Protein AF-A0A8H7Y5S9-F1 (afdb_monomer_lite)

Secondary structure (DSSP, 8-state):
---------------TTSPPP--SS-HHHHHHHHHHHHHHHHHHS-TTTTTT--HHHHHHHHHHHHHT-HHHHHHHHHHHTT--S----S---SS-EEEEEEETTS-EEESHHHHHS---PPP----PPPS--PPPPSS-----------------TT-PPPPSS-EEEEEEEETTS-EE-PPPPHHHHHHHHH-SEEEE-SS-IIIIIHHHHSSTTHHHHHHT-SS--EEEEE--SS--TTSTT--HHHHHHHHHHHHT-GGG---SS-S-----PPPGGGT-SEEEEETT-SS---HHHHHHTT-EEEEE--SSS--HHHHHHHHHHHHHHH-

Radius of gyration: 25.81 Å; chains: 1; bounding box: 74×74×71 Å

Foldseek 3Di:
DDDDDDDPPPPPPDDPPDDDPPPVPCLVVSLVVLLVCLLVVLVVPDPPSNQDDDPLNSQQVSQCVSVVWSQRSVVVVCVVVVPPDDDDDFFTDPFDKAKKFAFPVGDIGTHPCRQAPPDPDPDPPDDDDDPDDDDDDDDDDDPDDDDDDDHPDPPPPPDDAADPGATPDMFMDGPVRDTDAGATDPVVLVVLLADQEAEDDDDALHNPRLVSQLHPCNLVSQLPRPRHLFAEYEDALEDGNNQVPHAPVNSLVRSLCSNLVCPNPDDVDDPPPPSDRDQSCSRHAEYEYEPNRPHHYDQVVCVVSNHHYDYDHDDSDDDPVRVVVVVVVRVVVSD

Organism: Psilocybe cubensis (NCBI:txid181762)

Structure (mmCIF, N/CA/C/O backbone):
data_AF-A0A8H7Y5S9-F1
#
_entry.id   AF-A0A8H7Y5S9-F1
#
loop_
_atom_site.group_PDB
_atom_site.id
_atom_site.type_symbol
_atom_site.label_atom_id
_atom_site.label_alt_id
_atom_site.label_comp_id
_atom_site.label_asym_id
_atom_site.label_entity_id
_atom_site.label_seq_id
_atom_site.pdbx_PDB_ins_code
_atom_site.Cartn_x
_atom_site.Cartn_y
_atom_site.Cartn_z
_atom_site.occupancy
_atom_site.B_iso_or_equiv
_atom_site.auth_seq_id
_atom_site.auth_comp_id
_atom_site.auth_asym_id
_atom_site.auth_atom_id
_atom_site.pdbx_PDB_model_num
ATOM 1 N N . MET A 1 1 ? 53.514 44.738 2.636 1.00 35.44 1 MET A N 1
ATOM 2 C CA . MET A 1 1 ? 52.380 44.250 1.827 1.00 35.44 1 MET A CA 1
ATOM 3 C C . MET A 1 1 ? 52.603 42.779 1.515 1.00 35.44 1 MET A C 1
ATOM 5 O O . MET A 1 1 ? 53.544 42.491 0.786 1.00 35.44 1 MET A O 1
ATOM 9 N N . PRO A 1 2 ? 51.834 41.854 2.105 1.00 35.25 2 PRO A N 1
ATOM 10 C CA . PRO A 1 2 ? 51.851 40.449 1.724 1.00 35.25 2 PRO A CA 1
ATOM 11 C C . PRO A 1 2 ? 50.709 40.142 0.740 1.00 35.25 2 PRO A C 1
ATOM 13 O O . PRO A 1 2 ? 49.671 40.800 0.766 1.00 35.25 2 PRO A O 1
ATOM 16 N N . GLY A 1 3 ? 50.884 39.112 -0.087 1.00 29.20 3 GLY A N 1
ATOM 17 C CA . GLY A 1 3 ? 49.777 38.461 -0.789 1.00 29.20 3 GLY A CA 1
ATOM 18 C C . GLY A 1 3 ? 50.096 38.076 -2.229 1.00 29.20 3 GLY A C 1
ATOM 19 O O . GLY A 1 3 ? 49.992 38.901 -3.129 1.00 29.20 3 GLY A O 1
ATOM 20 N N . LYS A 1 4 ? 50.370 36.794 -2.469 1.00 35.53 4 LYS A N 1
ATOM 21 C CA . LYS A 1 4 ? 49.332 35.850 -2.912 1.00 35.53 4 LYS A CA 1
ATOM 22 C C . LYS A 1 4 ? 49.921 34.443 -3.017 1.00 35.53 4 LYS A C 1
ATOM 24 O O . LYS A 1 4 ? 50.931 34.217 -3.674 1.00 35.53 4 LYS A O 1
ATOM 29 N N . ASN A 1 5 ? 49.250 33.534 -2.321 1.00 33.81 5 ASN A N 1
ATOM 30 C CA . ASN A 1 5 ? 49.451 32.096 -2.344 1.00 33.81 5 ASN A CA 1
ATOM 31 C C . ASN A 1 5 ? 49.179 31.556 -3.753 1.00 33.81 5 ASN A C 1
ATOM 33 O O . ASN A 1 5 ? 48.161 31.891 -4.358 1.00 33.81 5 ASN A O 1
ATOM 37 N N . GLY A 1 6 ? 50.081 30.714 -4.256 1.00 31.86 6 GLY A N 1
ATOM 38 C CA . GLY A 1 6 ? 49.827 29.873 -5.417 1.00 31.86 6 GLY A CA 1
ATOM 39 C C . GLY A 1 6 ? 48.986 28.673 -4.997 1.00 31.86 6 GLY A C 1
ATOM 40 O O . GLY A 1 6 ? 49.512 27.719 -4.433 1.00 31.86 6 GLY A O 1
ATOM 41 N N . GLU A 1 7 ? 47.682 28.731 -5.256 1.00 32.22 7 GLU A N 1
ATOM 42 C CA . GLU A 1 7 ? 46.823 27.549 -5.254 1.00 32.22 7 GLU A CA 1
ATOM 43 C C . GLU A 1 7 ? 47.000 26.811 -6.584 1.00 32.22 7 GLU A C 1
ATOM 45 O O . GLU A 1 7 ? 46.579 27.260 -7.652 1.00 32.22 7 GLU A O 1
ATOM 50 N N . THR A 1 8 ? 47.664 25.662 -6.509 1.00 30.30 8 THR A N 1
ATOM 51 C CA . THR A 1 8 ? 47.770 24.690 -7.593 1.00 30.30 8 THR A CA 1
ATOM 52 C C . THR A 1 8 ? 46.393 24.072 -7.840 1.00 30.30 8 THR A C 1
ATOM 54 O O . THR A 1 8 ? 45.992 23.121 -7.173 1.00 30.30 8 THR A O 1
ATOM 57 N N . LEU A 1 9 ? 45.657 24.611 -8.812 1.00 29.83 9 LEU A N 1
ATOM 58 C CA . LEU A 1 9 ? 44.459 23.988 -9.377 1.00 29.83 9 LEU A CA 1
ATOM 59 C C . LEU A 1 9 ? 44.851 22.682 -10.088 1.00 29.83 9 LEU A C 1
ATOM 61 O O . LEU A 1 9 ? 45.312 22.693 -11.232 1.00 29.83 9 LEU A O 1
ATOM 65 N N . LEU A 1 10 ? 44.645 21.549 -9.412 1.00 30.25 10 LEU A N 1
ATOM 66 C CA . LEU A 1 10 ? 44.625 20.224 -10.028 1.00 30.25 10 LEU A CA 1
ATOM 67 C C . LEU A 1 10 ? 43.446 20.156 -11.012 1.00 30.25 10 LEU A C 1
ATOM 69 O O . LEU A 1 10 ? 42.314 19.847 -10.648 1.00 30.25 10 LEU A O 1
ATOM 73 N N . LYS A 1 11 ? 43.711 20.472 -12.283 1.00 28.80 11 LYS A N 1
ATOM 74 C CA . LYS A 1 11 ? 42.812 20.158 -13.398 1.00 28.80 11 LYS A CA 1
ATOM 75 C C . LYS A 1 11 ? 42.962 18.679 -13.741 1.00 28.80 11 LYS A C 1
ATOM 77 O O . LYS A 1 11 ? 43.752 18.317 -14.610 1.00 28.80 11 LYS A O 1
ATOM 82 N N . GLU A 1 12 ? 42.196 17.825 -13.075 1.00 31.08 12 GLU A N 1
ATOM 83 C CA . GLU A 1 12 ? 42.032 16.440 -13.511 1.00 31.08 12 GLU A CA 1
ATOM 84 C C . GLU A 1 12 ? 41.090 16.419 -14.731 1.00 31.08 12 GLU A C 1
ATOM 86 O O . GLU A 1 12 ? 39.870 16.544 -14.618 1.00 31.08 12 GLU A O 1
ATOM 91 N N . LYS A 1 13 ? 41.666 16.330 -15.937 1.00 28.36 13 LYS A N 1
ATOM 92 C CA . LYS A 1 13 ? 40.919 16.021 -17.163 1.00 28.36 13 LYS A CA 1
ATOM 93 C C . LYS A 1 13 ? 40.443 14.570 -17.069 1.00 28.36 13 LYS A C 1
ATOM 95 O O . LYS A 1 13 ? 41.212 13.652 -17.336 1.00 28.36 13 LYS A O 1
ATOM 100 N N . VAL A 1 14 ? 39.180 14.359 -16.710 1.00 37.78 14 VAL A N 1
ATOM 101 C CA . VAL A 1 14 ? 38.547 13.038 -16.816 1.00 37.78 14 VAL A CA 1
ATOM 102 C C . VAL A 1 14 ? 38.165 12.818 -18.279 1.00 37.78 14 VAL A C 1
ATOM 104 O O . VAL A 1 14 ? 37.282 13.485 -18.814 1.00 37.78 14 VAL A O 1
ATOM 107 N N . ASN A 1 15 ? 38.889 11.915 -18.935 1.00 30.23 15 ASN A N 1
ATOM 108 C CA . ASN A 1 15 ? 38.671 11.514 -20.318 1.00 30.23 15 ASN A CA 1
ATOM 109 C C . ASN A 1 15 ? 37.527 10.483 -20.347 1.00 30.23 15 ASN A C 1
ATOM 111 O O . ASN A 1 15 ? 37.674 9.3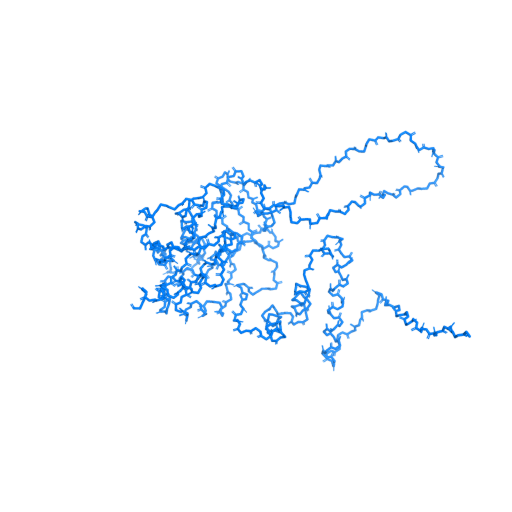86 -19.817 1.00 30.23 15 ASN A O 1
ATOM 115 N N . TYR A 1 16 ? 36.379 10.823 -20.936 1.00 39.22 16 TYR A N 1
ATOM 116 C CA . TYR A 1 16 ? 35.166 9.982 -20.953 1.00 39.22 16 TYR A CA 1
ATOM 117 C C . TYR A 1 16 ? 35.221 8.795 -21.947 1.00 39.22 16 TYR A C 1
ATOM 119 O O . TYR A 1 16 ? 34.188 8.209 -22.257 1.00 39.22 16 TYR A O 1
ATOM 127 N N . GLY A 1 17 ? 36.401 8.444 -22.470 1.00 35.44 17 GLY A N 1
ATOM 128 C CA . GLY A 1 17 ? 36.554 7.509 -23.594 1.00 35.44 17 GLY A CA 1
ATOM 129 C C . GLY A 1 17 ? 37.246 6.176 -23.299 1.00 35.44 17 GLY A C 1
ATOM 130 O O . GLY A 1 17 ? 37.165 5.279 -24.131 1.00 35.44 17 GLY A O 1
ATOM 131 N N . GLU A 1 18 ? 37.899 6.002 -22.148 1.00 38.56 18 GLU A N 1
ATOM 132 C CA . GLU A 1 18 ? 38.573 4.740 -21.809 1.00 38.56 18 GLU A CA 1
ATOM 133 C C . GLU A 1 18 ? 37.867 4.065 -20.631 1.00 38.56 18 GLU A C 1
ATOM 135 O O . GLU A 1 18 ? 37.862 4.564 -19.506 1.00 38.56 18 GLU A O 1
ATOM 140 N N . GLY A 1 19 ? 37.222 2.929 -20.903 1.00 44.69 19 GLY A N 1
ATOM 141 C CA . GLY A 1 19 ? 36.605 2.106 -19.870 1.00 44.69 19 GLY A CA 1
ATOM 142 C C . GLY A 1 19 ? 37.669 1.580 -18.911 1.00 44.69 19 GLY A C 1
ATOM 143 O O . GLY A 1 19 ? 38.547 0.825 -19.320 1.00 44.69 19 GLY A O 1
ATOM 144 N N . TYR A 1 20 ? 37.581 1.955 -17.635 1.00 50.25 20 TYR A N 1
ATOM 145 C CA . TYR A 1 20 ? 38.369 1.318 -16.585 1.00 50.25 20 TYR A CA 1
ATOM 146 C C . TYR A 1 20 ? 37.921 -0.150 -16.495 1.00 50.25 20 TYR A C 1
ATOM 148 O O . TYR A 1 20 ? 36.732 -0.399 -16.263 1.00 50.25 20 TYR A O 1
ATOM 156 N N . PRO A 1 21 ? 38.800 -1.140 -16.724 1.00 50.09 21 PRO A N 1
ATOM 157 C CA . PRO A 1 21 ? 38.405 -2.531 -16.595 1.00 50.09 21 PRO A CA 1
ATOM 158 C C . PRO A 1 21 ? 38.083 -2.790 -15.122 1.00 50.09 21 PRO A C 1
ATOM 160 O O . PRO A 1 21 ? 38.934 -2.593 -14.258 1.00 50.09 21 PRO A O 1
ATOM 163 N N . LEU A 1 22 ? 36.854 -3.223 -14.829 1.00 55.53 22 LEU A N 1
ATOM 164 C CA . LEU A 1 22 ? 36.481 -3.733 -13.508 1.00 55.53 22 LEU A CA 1
ATOM 165 C C . LEU A 1 22 ? 37.315 -4.996 -13.269 1.00 55.53 22 LEU A C 1
ATOM 167 O O . LEU A 1 22 ? 37.000 -6.071 -13.779 1.00 55.53 22 LEU A O 1
ATOM 171 N N . THR A 1 23 ? 38.451 -4.852 -12.590 1.00 53.62 23 THR A N 1
ATOM 172 C CA . THR A 1 23 ? 39.442 -5.934 -12.479 1.00 53.62 23 THR A CA 1
ATOM 173 C C . THR A 1 23 ? 39.130 -6.888 -11.331 1.00 53.62 23 THR A C 1
ATOM 175 O O . THR A 1 23 ? 39.805 -7.911 -11.202 1.00 53.62 23 THR A O 1
ATOM 178 N N . GLY A 1 24 ? 38.152 -6.570 -10.469 1.00 55.09 24 GLY A N 1
ATOM 179 C CA . GLY A 1 24 ? 37.756 -7.389 -9.318 1.00 55.09 24 GLY A CA 1
ATOM 180 C C . GLY A 1 24 ? 38.820 -7.480 -8.214 1.00 55.09 24 GLY A C 1
ATOM 181 O O . GLY A 1 24 ? 38.550 -7.999 -7.135 1.00 55.09 24 GLY A O 1
ATOM 182 N N . LYS A 1 25 ? 40.029 -6.955 -8.455 1.00 56.72 25 LYS A N 1
ATOM 183 C CA . LYS A 1 25 ? 41.163 -6.944 -7.520 1.00 56.72 25 LYS A CA 1
ATOM 184 C C . LYS A 1 25 ? 41.119 -5.766 -6.546 1.00 56.72 25 LYS A C 1
ATOM 186 O O . LYS A 1 25 ? 41.824 -5.797 -5.541 1.00 56.72 25 LYS A O 1
ATOM 191 N N . LYS A 1 26 ? 40.302 -4.743 -6.825 1.00 70.00 26 LYS A N 1
ATOM 192 C CA . LYS A 1 26 ? 40.137 -3.550 -5.984 1.00 70.00 26 LYS A CA 1
ATOM 193 C C . LYS A 1 26 ? 38.661 -3.137 -5.868 1.00 70.00 26 LYS A C 1
ATOM 195 O O . LYS A 1 26 ? 38.240 -2.150 -6.469 1.00 70.00 26 LYS A O 1
ATOM 200 N N . PRO A 1 27 ? 37.870 -3.861 -5.058 1.00 71.62 27 PRO A N 1
ATOM 201 C CA . PRO A 1 27 ? 36.414 -3.705 -5.015 1.00 71.62 27 PRO A CA 1
ATOM 202 C C . PRO A 1 27 ? 35.933 -2.290 -4.667 1.00 71.62 27 PRO A C 1
ATOM 204 O O . PRO A 1 27 ? 34.910 -1.847 -5.178 1.00 71.62 27 PRO A O 1
ATOM 207 N N . LEU A 1 28 ? 36.673 -1.566 -3.817 1.00 70.56 28 LEU A N 1
ATOM 208 C CA . LEU A 1 28 ? 36.325 -0.198 -3.430 1.00 70.56 28 LEU A CA 1
ATOM 209 C C . LEU A 1 28 ? 36.541 0.805 -4.573 1.00 70.56 28 LEU A C 1
ATOM 211 O O . LEU A 1 28 ? 35.694 1.664 -4.791 1.00 70.56 28 LEU A O 1
ATOM 215 N N . GLU A 1 29 ? 37.648 0.693 -5.312 1.00 73.75 29 GLU A N 1
ATOM 216 C CA . GLU A 1 29 ? 37.926 1.563 -6.465 1.00 73.75 29 GLU A CA 1
ATOM 217 C C . GLU A 1 29 ? 36.913 1.301 -7.593 1.00 73.75 29 GLU A C 1
ATOM 219 O O . GLU A 1 29 ? 36.356 2.247 -8.147 1.00 73.75 29 GLU A O 1
ATOM 224 N N . ASP A 1 30 ? 36.590 0.028 -7.846 1.00 74.94 30 ASP A N 1
ATOM 225 C CA . ASP A 1 30 ? 35.579 -0.393 -8.825 1.00 74.94 30 ASP A CA 1
ATOM 226 C C . ASP A 1 30 ? 34.167 0.126 -8.456 1.00 74.94 30 ASP A C 1
ATOM 228 O O . ASP A 1 30 ? 33.415 0.599 -9.319 1.00 74.94 30 ASP A O 1
ATOM 232 N N . PHE A 1 31 ? 33.805 0.103 -7.166 1.00 75.88 31 PHE A N 1
ATOM 233 C CA . PHE A 1 31 ? 32.537 0.656 -6.677 1.00 75.88 31 PHE A CA 1
ATOM 234 C C . PHE A 1 31 ? 32.486 2.185 -6.789 1.00 75.88 31 PHE A C 1
ATOM 236 O O . PHE A 1 31 ? 31.508 2.731 -7.301 1.00 75.88 31 PHE A O 1
ATOM 243 N N . LEU A 1 32 ? 33.542 2.887 -6.366 1.00 75.62 32 LEU A N 1
ATOM 244 C CA . LEU A 1 32 ? 33.626 4.348 -6.476 1.00 75.62 32 LEU A CA 1
ATOM 245 C C . LEU A 1 32 ? 33.599 4.810 -7.937 1.00 75.62 32 LEU A C 1
ATOM 247 O O . LEU A 1 32 ? 32.958 5.814 -8.255 1.00 75.62 32 LEU A O 1
ATOM 251 N N . PHE A 1 33 ? 34.232 4.059 -8.838 1.00 76.94 33 PHE A N 1
ATOM 252 C CA . PHE A 1 33 ? 34.134 4.298 -10.273 1.00 76.94 33 PHE A CA 1
ATOM 253 C C . PHE A 1 33 ? 32.696 4.111 -10.773 1.00 76.94 33 PHE A C 1
ATOM 255 O O . PHE A 1 33 ? 32.173 4.987 -11.458 1.00 76.94 33 PHE A O 1
ATOM 262 N N . THR A 1 34 ? 32.017 3.033 -10.372 1.00 71.31 34 THR A N 1
ATOM 263 C CA . THR A 1 34 ? 30.608 2.778 -10.731 1.00 71.31 34 THR A CA 1
ATOM 264 C C . THR A 1 34 ? 29.672 3.873 -10.209 1.00 71.31 34 THR A C 1
ATOM 266 O O . THR A 1 34 ? 28.776 4.314 -10.933 1.00 71.31 34 THR A O 1
ATOM 269 N N . LEU A 1 35 ? 29.899 4.367 -8.988 1.00 72.44 35 LEU A N 1
ATOM 270 C CA . LEU A 1 35 ? 29.197 5.527 -8.431 1.00 72.44 35 LEU A CA 1
ATOM 271 C C . LEU A 1 35 ? 29.427 6.781 -9.274 1.00 72.44 35 LEU A C 1
ATOM 273 O O . LEU A 1 35 ? 28.464 7.447 -9.650 1.00 72.44 35 LEU A O 1
ATOM 277 N N . LYS A 1 36 ? 30.686 7.079 -9.616 1.00 71.94 36 LYS A N 1
ATOM 278 C CA . LYS A 1 36 ? 31.049 8.234 -10.447 1.00 71.94 36 LYS A CA 1
ATOM 279 C C . LYS A 1 36 ? 30.403 8.146 -11.831 1.00 71.94 36 LYS A C 1
ATOM 281 O O . LYS A 1 36 ? 29.822 9.124 -12.286 1.00 71.94 36 LYS A O 1
ATOM 286 N N . VAL A 1 37 ? 30.431 6.973 -12.467 1.00 71.00 37 VAL A N 1
ATOM 287 C CA . VAL A 1 37 ? 29.774 6.723 -13.759 1.00 71.00 37 VAL A CA 1
ATOM 288 C C . VAL A 1 37 ? 28.259 6.856 -13.645 1.00 71.00 37 VAL A C 1
ATOM 290 O O . VAL A 1 37 ? 27.658 7.490 -14.502 1.00 71.00 37 VAL A O 1
ATOM 293 N N . SER A 1 38 ? 27.630 6.318 -12.600 1.00 63.56 38 SER A N 1
ATOM 294 C CA . SER A 1 38 ? 26.178 6.443 -12.400 1.00 63.56 38 SER A CA 1
ATOM 295 C C . SER A 1 38 ? 25.779 7.910 -12.242 1.00 63.56 38 SER A C 1
ATOM 297 O O . SER A 1 38 ? 24.891 8.383 -12.948 1.00 63.56 38 SER A O 1
ATOM 299 N N . TYR A 1 39 ? 26.520 8.656 -11.421 1.00 63.81 39 TYR A N 1
ATOM 300 C CA . TYR A 1 39 ? 26.340 10.094 -11.235 1.00 63.81 39 TYR A CA 1
ATOM 301 C C . TYR A 1 39 ? 26.515 10.875 -12.554 1.00 63.81 39 TYR A C 1
ATOM 303 O O . TYR A 1 39 ? 25.657 11.669 -12.935 1.00 63.81 39 TYR A O 1
ATOM 311 N N . SER A 1 40 ? 27.582 10.599 -13.311 1.00 58.78 40 SER A N 1
ATOM 312 C CA . SER A 1 40 ? 27.868 11.246 -14.601 1.00 58.78 40 SER A CA 1
ATOM 313 C C . SER A 1 40 ? 26.909 10.841 -15.729 1.00 58.78 40 SER A C 1
ATOM 315 O O . SER A 1 40 ? 26.546 11.672 -16.559 1.00 58.78 40 SER A O 1
ATOM 317 N N . SER A 1 41 ? 26.480 9.581 -15.794 1.00 56.59 41 SER A N 1
ATOM 318 C CA . SER A 1 41 ? 25.584 9.078 -16.845 1.00 56.59 41 SER A CA 1
ATOM 319 C C . SER A 1 41 ? 24.200 9.721 -16.765 1.00 56.59 41 SER A C 1
ATOM 321 O O . SER A 1 41 ? 23.630 10.050 -17.804 1.00 56.59 41 SER A O 1
ATOM 323 N N . VAL A 1 42 ? 23.719 10.004 -15.550 1.00 49.38 42 VAL A N 1
ATOM 324 C CA . VAL A 1 42 ? 22.486 10.763 -15.312 1.00 49.38 42 VAL A CA 1
ATOM 325 C C . VAL A 1 42 ? 22.651 12.243 -15.679 1.00 49.38 42 VAL A C 1
ATOM 327 O O . VAL A 1 42 ? 21.734 12.844 -16.230 1.00 49.38 42 VAL A O 1
ATOM 330 N N . LEU A 1 43 ? 23.837 12.823 -15.474 1.00 47.81 43 LEU A N 1
ATOM 331 C CA . LEU A 1 43 ? 24.153 14.179 -15.946 1.00 47.81 43 LEU A CA 1
ATOM 332 C C . LEU A 1 43 ? 24.191 14.293 -17.484 1.00 47.81 43 LEU A C 1
ATOM 334 O O . LEU A 1 43 ? 24.007 15.388 -18.011 1.00 47.81 43 LEU A O 1
ATOM 338 N N . THR A 1 44 ? 24.416 13.186 -18.205 1.00 44.91 44 THR A N 1
ATOM 339 C CA . THR A 1 44 ? 24.662 13.194 -19.663 1.00 44.91 44 THR A CA 1
ATOM 340 C C . THR A 1 44 ? 23.484 12.652 -20.493 1.00 44.91 44 THR A C 1
ATOM 342 O O . THR A 1 44 ? 23.241 13.129 -21.601 1.00 44.91 44 THR A O 1
ATOM 345 N N . ARG A 1 45 ? 22.712 11.680 -19.982 1.00 41.09 45 ARG A N 1
ATOM 346 C CA . ARG A 1 45 ? 21.477 11.194 -20.620 1.00 41.09 45 ARG A CA 1
ATOM 347 C C . ARG A 1 45 ? 20.294 12.029 -20.141 1.00 41.09 45 ARG A C 1
ATOM 349 O O . ARG A 1 45 ? 19.740 11.758 -19.084 1.00 41.09 45 ARG A O 1
ATOM 356 N N . THR A 1 46 ? 19.899 13.005 -20.963 1.00 37.31 46 THR A N 1
ATOM 357 C CA . THR A 1 46 ? 18.755 13.922 -20.776 1.00 37.31 46 THR A CA 1
ATOM 358 C C . THR A 1 46 ? 18.810 14.750 -19.486 1.00 37.31 46 THR A C 1
ATOM 360 O O . THR A 1 46 ? 18.708 14.228 -18.383 1.00 37.31 46 THR A O 1
ATOM 363 N N . SER A 1 47 ? 18.864 16.078 -19.629 1.00 36.75 47 SER A N 1
ATOM 364 C CA . SER A 1 47 ? 18.815 17.090 -18.554 1.00 36.75 47 SER A CA 1
ATOM 365 C C . SER A 1 47 ? 17.539 17.077 -17.679 1.00 36.75 47 SER A C 1
ATOM 367 O O . SER A 1 47 ? 17.261 18.059 -17.004 1.00 36.75 47 SER A O 1
ATOM 369 N N . ILE A 1 48 ? 16.773 15.981 -17.685 1.00 37.75 48 ILE A N 1
ATOM 370 C CA . ILE A 1 48 ? 15.537 15.746 -16.928 1.00 37.75 48 ILE A CA 1
ATOM 371 C C . ILE A 1 48 ? 15.823 14.919 -15.657 1.00 37.75 48 ILE A C 1
ATOM 373 O O . ILE A 1 48 ? 15.197 15.140 -14.627 1.00 37.75 48 ILE A O 1
ATOM 377 N N . PHE A 1 49 ? 16.810 14.009 -15.674 1.00 36.19 49 PHE A N 1
ATOM 378 C CA . PHE A 1 49 ? 17.157 13.207 -14.486 1.00 36.19 49 PHE A CA 1
ATOM 379 C C . PHE A 1 49 ? 18.202 13.874 -13.580 1.00 36.19 49 PHE A C 1
ATOM 381 O O . PHE A 1 49 ? 18.204 13.647 -12.371 1.00 36.19 49 PHE A O 1
ATOM 388 N N . ALA A 1 50 ? 19.059 14.730 -14.143 1.00 37.31 50 ALA A N 1
ATOM 389 C CA . ALA A 1 50 ? 20.117 15.432 -13.413 1.00 37.31 50 ALA A CA 1
ATOM 390 C C . ALA A 1 50 ? 19.600 16.441 -12.371 1.00 37.31 50 ALA A C 1
ATOM 392 O O . ALA A 1 50 ? 20.309 16.764 -11.421 1.00 37.31 50 ALA A O 1
ATOM 393 N N . THR A 1 51 ? 18.373 16.933 -12.538 1.00 41.31 51 THR A N 1
ATOM 394 C CA . THR A 1 51 ? 17.756 17.960 -11.686 1.00 41.31 51 THR A CA 1
ATOM 395 C C . THR A 1 51 ? 16.773 17.400 -10.651 1.00 41.31 51 THR A C 1
ATOM 397 O O . THR A 1 51 ? 16.314 18.166 -9.810 1.00 41.31 51 THR A O 1
ATOM 400 N N . ALA A 1 52 ? 16.483 16.088 -10.653 1.00 45.84 52 ALA A N 1
ATOM 401 C CA . ALA A 1 52 ? 15.414 15.494 -9.830 1.00 45.84 52 ALA A CA 1
ATOM 402 C C . ALA A 1 52 ? 15.814 14.271 -8.972 1.00 45.84 52 ALA A C 1
ATOM 404 O O . ALA A 1 52 ? 15.045 13.849 -8.108 1.00 45.84 52 ALA A O 1
ATOM 405 N N . GLY A 1 53 ? 16.993 13.668 -9.164 1.00 54.22 53 GLY A N 1
ATOM 406 C CA . GLY A 1 53 ? 17.421 12.538 -8.330 1.00 54.22 53 GLY A CA 1
ATOM 407 C C . GLY A 1 53 ? 17.955 12.984 -6.965 1.00 54.22 53 GLY A C 1
ATOM 408 O O . GLY A 1 53 ? 18.858 13.817 -6.891 1.00 54.22 53 GLY A O 1
ATOM 409 N N . ASN A 1 54 ? 17.438 12.413 -5.871 1.00 70.62 54 ASN A N 1
ATOM 410 C CA . ASN A 1 54 ? 18.063 12.579 -4.556 1.00 70.62 54 ASN A CA 1
ATOM 411 C C . ASN A 1 54 ? 19.348 11.727 -4.461 1.00 70.62 54 ASN A C 1
ATOM 413 O O . ASN A 1 54 ? 19.514 10.730 -5.169 1.00 70.62 54 ASN A O 1
ATOM 417 N N . ILE A 1 55 ? 20.265 12.101 -3.563 1.00 79.56 55 ILE A N 1
ATOM 418 C CA . ILE A 1 55 ? 21.549 11.396 -3.400 1.00 79.56 55 ILE A CA 1
ATOM 419 C C . ILE A 1 55 ? 21.382 9.898 -3.085 1.00 79.56 55 ILE A C 1
ATOM 421 O O . ILE A 1 55 ? 22.185 9.078 -3.529 1.00 79.56 55 ILE A O 1
ATOM 425 N N . GLY A 1 56 ? 20.310 9.531 -2.375 1.00 81.38 56 GLY A N 1
ATOM 426 C CA . GLY A 1 56 ? 19.982 8.142 -2.054 1.00 81.38 56 GLY A CA 1
ATOM 427 C C . GLY A 1 56 ? 19.636 7.306 -3.288 1.00 81.38 56 GLY A C 1
ATOM 428 O O . GLY A 1 56 ? 20.091 6.171 -3.401 1.00 81.38 56 GLY A O 1
ATOM 429 N N . ASN A 1 57 ? 18.913 7.871 -4.253 1.00 82.25 57 ASN A N 1
ATOM 430 C CA . ASN A 1 57 ? 18.533 7.196 -5.491 1.00 82.25 57 ASN A CA 1
ATOM 431 C C . ASN A 1 57 ? 19.762 6.908 -6.355 1.00 82.25 57 ASN A C 1
ATOM 433 O O . ASN A 1 57 ? 19.890 5.806 -6.886 1.00 82.25 57 ASN A O 1
ATOM 437 N N . TYR A 1 58 ? 20.702 7.856 -6.445 1.00 83.69 58 TYR A N 1
ATOM 438 C CA . TYR A 1 58 ? 21.970 7.627 -7.146 1.00 83.69 58 TYR A CA 1
ATOM 439 C C . TYR A 1 58 ? 22.801 6.543 -6.473 1.00 83.69 58 TYR A C 1
ATOM 441 O O . TYR A 1 58 ? 23.357 5.681 -7.154 1.00 83.69 58 TYR A O 1
ATOM 449 N N . PHE A 1 59 ? 22.855 6.564 -5.141 1.00 87.50 59 PHE A N 1
ATOM 450 C CA . PHE A 1 59 ? 23.535 5.528 -4.382 1.00 87.50 59 PHE A CA 1
ATOM 451 C C . PHE A 1 59 ? 22.928 4.149 -4.658 1.00 87.50 59 PHE A C 1
ATOM 453 O O . PHE A 1 59 ? 23.657 3.218 -4.997 1.00 87.50 59 PHE A O 1
ATOM 460 N N . LEU A 1 60 ? 21.602 4.016 -4.548 1.00 86.88 60 LEU A N 1
ATOM 461 C CA . LEU A 1 60 ? 20.908 2.748 -4.763 1.00 86.88 60 LEU A CA 1
ATOM 462 C C . LEU A 1 60 ? 21.069 2.249 -6.199 1.00 86.88 60 LEU A C 1
ATOM 464 O O . LEU A 1 60 ? 21.339 1.067 -6.383 1.00 86.88 60 LEU A O 1
ATOM 468 N N . ALA A 1 61 ? 20.975 3.128 -7.199 1.00 85.19 61 ALA A N 1
ATOM 469 C CA . ALA A 1 61 ? 21.186 2.766 -8.599 1.00 85.19 61 ALA A CA 1
ATOM 470 C C . ALA A 1 61 ? 22.616 2.258 -8.848 1.00 85.19 61 ALA A C 1
ATOM 472 O O . ALA A 1 61 ? 22.808 1.204 -9.454 1.00 85.19 61 ALA A O 1
ATOM 473 N N . ALA A 1 62 ? 23.624 2.959 -8.325 1.00 85.12 62 ALA A N 1
ATOM 474 C CA . ALA A 1 62 ? 25.018 2.552 -8.468 1.00 85.12 62 ALA A CA 1
ATOM 475 C C . ALA A 1 62 ? 25.324 1.245 -7.725 1.00 85.12 62 ALA A C 1
ATOM 477 O O . ALA A 1 62 ? 25.967 0.354 -8.278 1.00 85.12 62 ALA A O 1
ATOM 478 N N . ALA A 1 63 ? 24.847 1.107 -6.485 1.00 87.62 63 ALA A N 1
ATOM 479 C CA . ALA A 1 63 ? 25.019 -0.105 -5.694 1.00 87.62 63 ALA A CA 1
ATOM 480 C C . ALA A 1 63 ? 24.293 -1.297 -6.329 1.00 87.62 63 ALA A C 1
ATOM 482 O O . ALA A 1 63 ? 24.866 -2.383 -6.418 1.00 87.62 63 ALA A O 1
ATOM 483 N N . GLN A 1 64 ? 23.074 -1.101 -6.835 1.00 87.12 64 GLN A N 1
ATOM 484 C CA . GLN A 1 64 ? 22.323 -2.145 -7.530 1.00 87.12 64 GLN A CA 1
ATOM 485 C C . GLN A 1 64 ? 23.027 -2.562 -8.823 1.00 87.12 64 GLN A C 1
ATOM 487 O O . GLN A 1 64 ? 23.131 -3.762 -9.073 1.00 87.12 64 GLN A O 1
ATOM 492 N N . GLY A 1 65 ? 23.583 -1.615 -9.586 1.00 85.19 65 GLY A N 1
ATOM 493 C CA . GLY A 1 65 ? 24.391 -1.902 -10.771 1.00 85.19 65 GLY A CA 1
ATOM 494 C C . GLY A 1 65 ? 25.685 -2.658 -10.450 1.00 85.19 65 GLY A C 1
ATOM 495 O O . GLY A 1 65 ? 26.017 -3.625 -11.138 1.00 85.19 65 GLY A O 1
ATOM 496 N N . PHE A 1 66 ? 26.378 -2.270 -9.375 1.00 87.25 66 PHE A N 1
ATOM 497 C CA . PHE A 1 66 ? 27.626 -2.899 -8.932 1.00 87.25 66 PHE A CA 1
ATOM 498 C C . PHE A 1 66 ? 27.411 -4.335 -8.435 1.00 87.25 66 PHE A C 1
ATOM 500 O O . PHE A 1 66 ? 28.080 -5.258 -8.897 1.00 87.25 66 PHE A O 1
ATOM 507 N N . PHE A 1 67 ? 26.448 -4.548 -7.533 1.00 87.81 67 PHE A N 1
ATOM 508 C CA . PHE A 1 67 ? 26.154 -5.879 -6.989 1.00 87.81 67 PHE A CA 1
ATOM 509 C C . PHE A 1 67 ? 25.293 -6.740 -7.915 1.00 87.81 67 PHE A C 1
ATOM 511 O O . PHE A 1 67 ? 25.134 -7.931 -7.656 1.00 87.81 67 PHE A O 1
ATOM 518 N N . ARG A 1 68 ? 24.688 -6.144 -8.954 1.00 88.19 68 ARG A N 1
ATOM 519 C CA . ARG A 1 68 ? 23.624 -6.759 -9.771 1.00 88.19 68 ARG A CA 1
ATOM 520 C C . ARG A 1 68 ? 22.505 -7.358 -8.911 1.00 88.19 68 ARG A C 1
ATOM 522 O O . ARG A 1 68 ? 21.951 -8.409 -9.222 1.00 88.19 68 ARG A O 1
ATOM 529 N N . SER A 1 69 ? 22.219 -6.697 -7.791 1.00 89.25 69 SER A N 1
ATOM 530 C CA . SER A 1 69 ? 21.329 -7.184 -6.742 1.00 89.25 69 SER A CA 1
ATOM 531 C C . SER A 1 69 ? 20.726 -6.004 -5.991 1.00 89.25 69 SER A C 1
ATOM 533 O O . SER A 1 69 ? 21.418 -5.291 -5.259 1.00 89.25 69 SER A O 1
ATOM 535 N N . LEU A 1 70 ? 19.417 -5.802 -6.167 1.00 90.69 70 LEU A N 1
ATOM 536 C CA . LEU A 1 70 ? 18.660 -4.794 -5.424 1.00 90.69 70 LEU A CA 1
ATOM 537 C C . LEU A 1 70 ? 18.663 -5.069 -3.904 1.00 90.69 70 LEU A C 1
ATOM 539 O O . LEU A 1 70 ? 18.942 -4.131 -3.157 1.00 90.69 70 LEU A O 1
ATOM 543 N N . PRO A 1 71 ? 18.453 -6.312 -3.414 1.00 92.12 71 PRO A N 1
ATOM 544 C CA . PRO A 1 71 ? 18.571 -6.608 -1.984 1.00 92.12 71 PRO A CA 1
ATOM 545 C C . PRO A 1 71 ? 19.938 -6.237 -1.394 1.00 92.12 71 PRO A C 1
ATOM 547 O O . PRO A 1 71 ? 20.007 -5.654 -0.315 1.00 92.12 71 PRO A O 1
ATOM 550 N N . SER A 1 72 ? 21.031 -6.505 -2.116 1.00 92.75 72 SER A N 1
ATOM 551 C CA . SER A 1 72 ? 22.384 -6.157 -1.656 1.00 92.75 72 SER A CA 1
ATOM 552 C C . SER A 1 72 ? 22.608 -4.643 -1.609 1.00 92.75 72 SER A C 1
ATOM 554 O O . SER A 1 72 ? 23.237 -4.144 -0.677 1.00 92.75 72 SER A O 1
ATOM 556 N N . ALA A 1 73 ? 22.058 -3.899 -2.574 1.00 91.62 73 ALA A N 1
ATOM 557 C CA . ALA A 1 73 ? 22.103 -2.439 -2.579 1.00 91.62 73 ALA A CA 1
ATOM 558 C C . ALA A 1 73 ? 21.346 -1.831 -1.387 1.00 91.62 73 ALA A C 1
ATOM 560 O O . ALA A 1 73 ? 21.869 -0.942 -0.713 1.00 91.62 73 ALA A O 1
ATOM 561 N N . ILE A 1 74 ? 20.150 -2.354 -1.090 1.00 92.19 74 ILE A N 1
ATOM 562 C CA . ILE A 1 74 ? 19.345 -1.945 0.069 1.00 92.19 74 ILE A CA 1
ATOM 563 C C . ILE A 1 74 ? 20.084 -2.269 1.373 1.00 92.19 74 ILE A C 1
ATOM 565 O O . ILE A 1 74 ? 20.181 -1.410 2.247 1.00 92.19 74 ILE A O 1
ATOM 569 N N . PHE A 1 75 ? 20.663 -3.468 1.490 1.00 92.06 75 PHE A N 1
ATOM 570 C CA . PHE A 1 75 ? 21.438 -3.871 2.665 1.00 92.06 75 PHE A CA 1
ATOM 571 C C . PHE A 1 75 ? 22.633 -2.944 2.922 1.00 92.06 75 PHE A C 1
ATOM 573 O O . PHE A 1 75 ? 22.855 -2.511 4.057 1.00 92.06 75 PHE A O 1
ATOM 580 N N . LEU A 1 76 ? 23.383 -2.594 1.870 1.00 92.19 76 LEU A N 1
ATOM 581 C CA . LEU A 1 76 ? 24.502 -1.663 1.988 1.00 92.19 76 LEU A CA 1
ATOM 582 C C . LEU A 1 76 ? 24.021 -0.274 2.428 1.00 92.19 76 LEU A C 1
ATOM 584 O O . LEU A 1 76 ? 24.602 0.309 3.343 1.00 92.19 76 LEU A O 1
ATOM 588 N N . PHE A 1 77 ? 22.947 0.240 1.822 1.00 91.06 77 PHE A N 1
ATOM 589 C CA . PHE A 1 77 ? 22.376 1.533 2.204 1.00 91.06 77 PHE A CA 1
ATOM 590 C C . PHE A 1 77 ? 21.909 1.538 3.666 1.00 91.06 77 PHE A C 1
ATOM 592 O O . PHE A 1 77 ? 22.209 2.473 4.410 1.00 91.06 77 PHE A O 1
ATOM 599 N N . SER A 1 78 ? 21.246 0.466 4.111 1.00 91.00 78 SER A N 1
ATOM 600 C CA . SER A 1 78 ? 20.809 0.295 5.502 1.00 91.00 78 SER A CA 1
ATOM 601 C C . SER A 1 78 ? 21.989 0.269 6.474 1.00 91.00 78 SER A C 1
ATOM 603 O O . SER A 1 78 ? 21.933 0.894 7.530 1.00 91.00 78 SER A O 1
ATOM 605 N N . SER A 1 79 ? 23.078 -0.408 6.100 1.00 90.06 79 SER A N 1
ATOM 606 C CA . SER A 1 79 ? 24.291 -0.511 6.920 1.00 90.06 79 SER A CA 1
ATOM 607 C C . SER A 1 79 ? 25.009 0.834 7.056 1.00 90.06 79 SER A C 1
ATOM 609 O O . SER A 1 79 ? 25.421 1.203 8.151 1.00 90.06 79 SER A O 1
ATOM 611 N N . ILE A 1 80 ? 25.118 1.602 5.965 1.00 91.44 80 ILE A N 1
ATOM 612 C CA . ILE A 1 80 ? 25.749 2.934 5.971 1.00 91.44 80 ILE A CA 1
ATOM 613 C C . ILE A 1 80 ? 24.916 3.943 6.768 1.00 91.44 80 ILE A C 1
ATOM 615 O O . ILE A 1 80 ? 25.468 4.783 7.473 1.00 91.44 80 ILE A O 1
ATOM 619 N N . THR A 1 81 ? 23.589 3.860 6.670 1.00 90.12 81 THR A N 1
ATOM 620 C CA . THR A 1 81 ? 22.668 4.755 7.392 1.00 90.12 81 THR A CA 1
ATOM 621 C C . THR A 1 81 ? 22.393 4.314 8.829 1.00 90.12 81 THR A C 1
ATOM 623 O O . THR A 1 81 ? 21.691 5.017 9.553 1.00 90.12 81 THR A O 1
ATOM 626 N N . ASN A 1 82 ? 22.946 3.171 9.256 1.00 91.44 82 ASN A N 1
ATOM 627 C CA . ASN A 1 82 ? 22.683 2.543 10.551 1.00 91.44 82 ASN A CA 1
ATOM 628 C C . ASN A 1 82 ? 21.175 2.378 10.847 1.00 91.44 82 ASN A C 1
ATOM 630 O O . ASN A 1 82 ? 20.718 2.520 11.986 1.00 91.44 82 ASN A O 1
ATOM 634 N N . SER A 1 83 ? 20.391 2.112 9.798 1.00 89.38 83 SER A N 1
ATOM 635 C CA . SER A 1 83 ? 18.950 1.905 9.907 1.00 89.38 83 SER A CA 1
ATOM 636 C C . SER A 1 83 ? 18.656 0.582 10.611 1.00 89.38 83 SER A C 1
ATOM 638 O O . SER A 1 83 ? 19.226 -0.455 10.277 1.00 89.38 83 SER A O 1
ATOM 640 N N . GLN A 1 84 ? 17.726 0.621 11.565 1.00 88.75 84 GLN A N 1
ATOM 641 C CA . GLN A 1 84 ? 17.219 -0.562 12.272 1.00 88.75 84 GLN A CA 1
ATOM 642 C C . GLN A 1 84 ? 16.016 -1.205 11.557 1.00 88.75 84 GLN A C 1
ATOM 644 O O . GLN A 1 84 ? 15.500 -2.230 11.999 1.00 88.75 84 GLN A O 1
ATOM 649 N N . ALA A 1 85 ? 15.531 -0.594 10.472 1.00 89.38 85 ALA A N 1
ATOM 650 C CA . ALA A 1 85 ? 14.381 -1.089 9.728 1.00 89.38 85 ALA A CA 1
ATOM 651 C C . ALA A 1 85 ? 14.778 -2.230 8.781 1.00 89.38 85 ALA A C 1
ATOM 653 O O . ALA A 1 85 ? 15.750 -2.121 8.035 1.00 89.38 85 ALA A O 1
ATOM 654 N N . ASN A 1 86 ? 13.973 -3.296 8.748 1.00 91.38 86 ASN A N 1
ATOM 655 C CA . ASN A 1 86 ? 14.106 -4.347 7.742 1.00 91.38 86 ASN A CA 1
ATOM 656 C C . ASN A 1 86 ? 13.393 -3.925 6.448 1.00 91.38 86 ASN A C 1
ATOM 658 O O . ASN A 1 86 ? 12.173 -4.054 6.339 1.00 91.38 86 ASN A O 1
ATOM 662 N N . ILE A 1 87 ? 14.149 -3.396 5.486 1.00 93.62 87 ILE A N 1
ATOM 663 C CA . ILE A 1 87 ? 13.621 -2.903 4.209 1.00 93.62 87 ILE A CA 1
ATOM 664 C C . ILE A 1 87 ? 13.743 -4.009 3.164 1.00 93.62 87 ILE A C 1
ATOM 666 O O . ILE A 1 87 ? 14.847 -4.439 2.835 1.00 93.62 87 ILE A O 1
ATOM 670 N N . LEU A 1 88 ? 12.610 -4.447 2.616 1.00 93.81 88 LEU A N 1
ATOM 671 C CA . LEU A 1 88 ? 12.563 -5.514 1.622 1.00 93.81 88 LEU A CA 1
ATOM 672 C C . LEU A 1 88 ? 11.958 -5.003 0.313 1.00 93.81 88 LEU A C 1
ATOM 674 O O . LEU A 1 88 ? 10.884 -4.399 0.338 1.00 93.81 88 LEU A O 1
ATOM 678 N N . PRO A 1 89 ? 12.592 -5.273 -0.840 1.00 93.75 89 PRO A N 1
ATOM 679 C CA . PRO A 1 89 ? 11.940 -5.063 -2.117 1.00 93.75 89 PRO A CA 1
ATOM 680 C C . PRO A 1 89 ? 10.799 -6.070 -2.265 1.00 93.75 89 PRO A C 1
ATOM 682 O O . PRO A 1 89 ? 10.943 -7.252 -1.947 1.00 93.75 89 PRO A O 1
ATOM 685 N N . VAL A 1 90 ? 9.675 -5.581 -2.770 1.00 92.88 90 VAL A N 1
ATOM 686 C CA . VAL A 1 90 ? 8.452 -6.357 -2.987 1.00 92.88 90 VAL A CA 1
ATOM 687 C C . VAL A 1 90 ? 8.636 -7.358 -4.134 1.00 92.88 90 VAL A C 1
ATOM 689 O O . VAL A 1 90 ? 8.239 -8.515 -4.022 1.00 92.88 90 VAL A O 1
ATOM 692 N N . ILE A 1 91 ? 9.316 -6.936 -5.205 1.00 91.56 91 ILE A N 1
ATOM 693 C CA . ILE A 1 91 ? 9.694 -7.762 -6.355 1.00 91.56 91 ILE A CA 1
ATOM 694 C C . ILE A 1 91 ? 11.217 -7.726 -6.496 1.00 91.56 91 ILE A C 1
ATOM 696 O O . ILE A 1 91 ? 11.827 -6.657 -6.456 1.00 91.56 91 ILE A O 1
ATOM 700 N N . VAL A 1 92 ? 11.834 -8.892 -6.694 1.00 90.31 92 VAL A N 1
ATOM 701 C CA . VAL A 1 92 ? 13.267 -9.020 -6.992 1.00 90.31 92 VAL A CA 1
ATOM 702 C C . VAL A 1 92 ? 13.409 -9.566 -8.406 1.00 90.31 92 VAL A C 1
ATOM 704 O O . VAL A 1 92 ? 13.192 -10.749 -8.653 1.00 90.31 92 VAL A O 1
ATOM 707 N N . THR A 1 93 ? 13.742 -8.693 -9.351 1.00 85.69 93 THR A N 1
ATOM 708 C CA . THR A 1 93 ? 13.932 -9.057 -10.758 1.00 85.69 93 THR A CA 1
ATOM 709 C C . THR A 1 93 ? 14.962 -8.147 -11.415 1.00 85.69 93 THR A C 1
ATOM 711 O O . THR A 1 93 ? 15.123 -6.994 -11.021 1.00 85.69 93 THR A O 1
ATOM 714 N N . ASN A 1 94 ? 15.642 -8.674 -12.433 1.00 80.62 94 ASN A N 1
ATOM 715 C CA . ASN A 1 94 ? 16.518 -7.900 -13.315 1.00 80.62 94 ASN A CA 1
ATOM 716 C C . ASN A 1 94 ? 15.801 -7.460 -14.604 1.00 80.62 94 ASN A C 1
ATOM 718 O O . ASN A 1 94 ? 16.405 -6.807 -15.452 1.00 80.62 94 ASN A O 1
ATOM 722 N N . HIS A 1 95 ? 14.533 -7.839 -14.776 1.00 83.38 95 HIS A N 1
ATOM 723 C CA . HIS A 1 95 ? 13.720 -7.459 -15.927 1.00 83.38 95 HIS A CA 1
ATOM 724 C C . HIS A 1 95 ? 12.935 -6.181 -15.647 1.00 83.38 95 HIS A C 1
ATOM 726 O O . HIS A 1 95 ? 12.494 -5.946 -14.524 1.00 83.38 95 HIS A O 1
ATOM 732 N N . THR A 1 96 ? 12.699 -5.382 -16.686 1.00 83.62 96 THR A N 1
ATOM 733 C CA . THR A 1 96 ? 11.807 -4.227 -16.588 1.00 83.62 96 THR A CA 1
ATOM 734 C C . THR A 1 96 ? 10.381 -4.698 -16.330 1.00 83.62 96 THR A C 1
ATOM 736 O O . THR A 1 96 ? 9.802 -5.438 -17.129 1.00 83.62 96 THR A O 1
ATOM 739 N N . VAL A 1 97 ? 9.834 -4.244 -15.209 1.00 89.38 97 VAL A N 1
ATOM 740 C CA . VAL A 1 97 ? 8.452 -4.449 -14.788 1.00 89.38 97 VAL A CA 1
ATOM 741 C C . VAL A 1 97 ? 7.888 -3.080 -14.439 1.00 89.38 97 VAL A C 1
ATOM 743 O O . VAL A 1 97 ? 8.540 -2.311 -13.734 1.00 89.38 97 VAL A O 1
ATOM 746 N N . THR A 1 98 ? 6.696 -2.774 -14.935 1.00 92.31 98 THR A N 1
ATOM 747 C CA . THR A 1 98 ? 5.973 -1.545 -14.595 1.00 92.31 98 THR A CA 1
ATOM 748 C C . THR A 1 98 ? 4.512 -1.864 -14.306 1.00 92.31 98 THR A C 1
ATOM 750 O O . THR A 1 98 ? 4.035 -2.954 -14.624 1.00 92.31 98 THR A O 1
ATOM 753 N N . ILE A 1 99 ? 3.820 -0.933 -13.662 1.00 94.12 99 ILE A N 1
ATOM 754 C CA . ILE A 1 99 ? 2.386 -1.026 -13.393 1.00 94.12 99 ILE A CA 1
ATOM 755 C C . ILE A 1 99 ? 1.589 -0.404 -14.539 1.00 94.12 99 ILE A C 1
ATOM 757 O O . ILE A 1 99 ? 2.052 0.533 -15.192 1.00 94.12 99 ILE A O 1
ATOM 761 N N . ALA A 1 100 ? 0.388 -0.916 -14.753 1.00 95.38 100 ALA A N 1
ATOM 762 C CA . ALA A 1 100 ? -0.632 -0.330 -15.601 1.00 95.38 100 ALA A CA 1
ATOM 763 C C . ALA A 1 100 ? -1.983 -0.388 -14.879 1.00 95.38 100 ALA A C 1
ATOM 765 O O . ALA A 1 100 ? -2.232 -1.296 -14.081 1.00 95.38 100 ALA A O 1
ATOM 766 N N . ALA A 1 101 ? -2.838 0.589 -15.147 1.00 95.75 101 ALA A N 1
ATOM 767 C CA . ALA A 1 101 ? -4.181 0.683 -14.600 1.00 95.75 101 ALA A CA 1
ATOM 768 C C . ALA A 1 101 ? -5.204 0.621 -15.735 1.00 95.75 101 ALA A C 1
ATOM 770 O O . ALA A 1 101 ? -5.008 1.229 -16.784 1.00 95.75 101 ALA A O 1
ATOM 771 N N . GLU A 1 102 ? -6.283 -0.117 -15.516 1.00 95.62 102 GLU A N 1
ATOM 772 C CA . GLU A 1 102 ? -7.492 -0.077 -16.338 1.00 95.62 102 GLU A CA 1
ATOM 773 C C . GLU A 1 102 ? -8.512 0.804 -15.610 1.00 95.62 102 GLU A C 1
ATOM 775 O O . GLU A 1 102 ? -8.688 0.666 -14.396 1.00 95.62 102 GLU A O 1
ATOM 780 N N . LEU A 1 103 ? -9.142 1.732 -16.323 1.00 96.25 103 LEU A N 1
ATOM 781 C CA . LEU A 1 103 ? -10.192 2.602 -15.797 1.00 96.25 103 LEU A CA 1
ATOM 782 C C . LEU A 1 103 ? -11.582 1.979 -16.027 1.00 96.25 103 LEU A C 1
ATOM 784 O O . LEU A 1 103 ? -11.738 1.061 -16.831 1.00 96.25 103 LEU A O 1
ATOM 788 N N . GLU A 1 104 ? -12.614 2.446 -15.320 1.00 94.69 104 GLU A N 1
ATOM 789 C CA . GLU A 1 104 ? -13.986 1.915 -15.459 1.00 94.69 104 GLU A CA 1
ATOM 790 C C . GLU A 1 104 ? -14.609 2.178 -16.845 1.00 94.69 104 GLU A C 1
ATOM 792 O O . GLU A 1 104 ? -15.549 1.486 -17.232 1.00 94.69 104 GLU A O 1
ATOM 797 N N . ASP A 1 105 ? -14.094 3.147 -17.604 1.00 94.88 105 ASP A N 1
ATOM 798 C CA . ASP A 1 105 ? -14.499 3.423 -18.991 1.00 94.88 105 ASP A CA 1
ATOM 799 C C . ASP A 1 105 ? -13.734 2.582 -20.036 1.00 94.88 105 ASP A C 1
ATOM 801 O O . ASP A 1 105 ? -14.032 2.656 -21.230 1.00 94.88 105 ASP A O 1
ATOM 805 N N . GLY A 1 106 ? -12.785 1.750 -19.591 1.00 92.81 106 GLY A N 1
ATOM 806 C CA . GLY A 1 106 ? -11.954 0.896 -20.435 1.00 92.81 106 GLY A CA 1
ATOM 807 C C . GLY A 1 106 ? -10.668 1.553 -20.946 1.00 92.81 106 GLY A C 1
ATOM 808 O O . GLY A 1 106 ? -9.927 0.911 -21.697 1.00 92.81 106 GLY A O 1
ATOM 809 N N . GLU A 1 107 ? -10.360 2.797 -20.566 1.00 94.50 107 GLU A N 1
ATOM 810 C CA . GLU A 1 107 ? -9.054 3.399 -20.849 1.00 94.50 107 GLU A CA 1
ATOM 811 C C . GLU A 1 107 ? -7.941 2.703 -20.044 1.00 94.50 107 GLU A C 1
ATOM 813 O O . GLU A 1 107 ? -8.160 2.181 -18.949 1.00 94.50 107 GLU A O 1
ATOM 818 N N . HIS A 1 108 ? -6.729 2.667 -20.603 1.00 93.69 108 HIS A N 1
ATOM 819 C CA . HIS A 1 108 ? -5.571 2.035 -19.980 1.00 93.69 108 HIS A CA 1
ATOM 820 C C . HIS A 1 108 ? -4.438 3.047 -19.803 1.00 93.69 108 HIS A C 1
ATOM 822 O O . HIS A 1 108 ? -3.959 3.632 -20.773 1.00 93.69 108 HIS A O 1
ATOM 828 N N . LEU A 1 109 ? -3.963 3.195 -18.569 1.00 93.56 109 LEU A N 1
ATOM 829 C CA . LEU A 1 109 ? -2.840 4.060 -18.216 1.00 93.56 109 LEU A CA 1
ATOM 830 C C . LEU A 1 109 ? -1.609 3.206 -17.928 1.00 93.56 109 LEU A C 1
ATOM 832 O O . LEU A 1 109 ? -1.663 2.282 -17.115 1.00 93.56 109 LEU A O 1
ATOM 836 N N . VAL A 1 110 ? -0.488 3.513 -18.580 1.00 92.88 110 VAL A N 1
ATOM 837 C CA . VAL A 1 110 ? 0.749 2.733 -18.458 1.00 92.88 110 VAL A CA 1
ATOM 838 C C . VAL A 1 110 ? 1.821 3.534 -17.733 1.00 92.88 110 VAL A C 1
ATOM 840 O O . VAL A 1 110 ? 2.243 4.595 -18.182 1.00 92.88 110 VAL A O 1
ATOM 843 N N . GLY A 1 111 ? 2.337 2.959 -16.648 1.00 89.19 111 GLY A N 1
ATOM 844 C CA . GLY A 1 111 ? 3.390 3.549 -15.837 1.00 89.19 111 GLY A CA 1
ATOM 845 C C . GLY A 1 111 ? 2.858 4.404 -14.692 1.00 89.19 111 GLY A C 1
ATOM 846 O O . GLY A 1 111 ? 1.823 5.055 -14.780 1.00 89.19 111 GLY A O 1
ATOM 847 N N . GLN A 1 112 ? 3.616 4.418 -13.596 1.00 87.69 112 GLN A N 1
ATOM 848 C CA . GLN A 1 112 ? 3.250 5.153 -12.386 1.00 87.69 112 GLN A CA 1
ATOM 849 C C . GLN A 1 112 ? 3.050 6.654 -12.641 1.00 87.69 112 GLN A C 1
ATOM 851 O O . GLN A 1 112 ? 2.143 7.249 -12.067 1.00 87.69 112 GLN A O 1
ATOM 856 N N . CYS A 1 113 ? 3.882 7.268 -13.491 1.00 84.94 113 CYS A N 1
ATOM 857 C CA . CYS A 1 113 ? 3.774 8.696 -13.783 1.00 84.94 113 CYS A CA 1
ATOM 858 C C . CYS A 1 113 ? 2.422 9.034 -14.417 1.00 84.94 113 CYS A C 1
ATOM 860 O O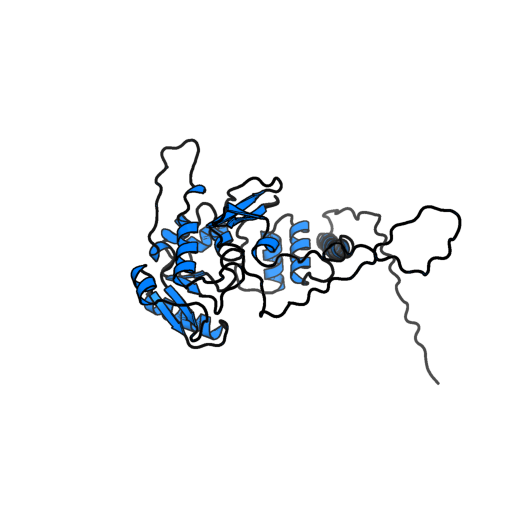 . CYS A 1 113 ? 1.742 9.905 -13.906 1.00 84.94 113 CYS A O 1
ATOM 862 N N . GLU A 1 114 ? 1.971 8.305 -15.438 1.00 85.94 114 GLU A N 1
ATOM 863 C CA . GLU A 1 114 ? 0.676 8.586 -16.083 1.00 85.94 114 GLU A CA 1
ATOM 864 C C . GLU A 1 114 ? -0.519 8.401 -15.134 1.00 85.94 114 GLU A C 1
ATOM 866 O O . GLU A 1 114 ? -1.508 9.134 -15.207 1.00 85.94 114 GLU A O 1
ATOM 871 N N . ILE A 1 115 ? -0.408 7.455 -14.195 1.00 87.12 115 ILE A N 1
ATOM 872 C CA . ILE A 1 115 ? -1.457 7.181 -13.208 1.00 87.12 115 ILE A CA 1
ATOM 873 C C . ILE A 1 115 ? -1.532 8.309 -12.162 1.00 87.12 115 ILE A C 1
ATOM 875 O O . ILE A 1 115 ? -2.613 8.845 -11.915 1.00 87.12 115 ILE A O 1
ATOM 879 N N . SER A 1 116 ? -0.400 8.696 -11.566 1.00 82.56 116 SER A N 1
ATOM 880 C CA . SER A 1 116 ? -0.385 9.605 -10.405 1.00 82.56 116 SER A CA 1
ATOM 881 C C . SER A 1 116 ? -0.064 11.064 -10.733 1.00 82.56 116 SER A C 1
ATOM 883 O O . SER A 1 116 ? -0.572 11.969 -10.078 1.00 82.56 116 SER A O 1
ATOM 885 N N . HIS A 1 117 ? 0.835 11.301 -11.687 1.00 78.38 117 HIS A N 1
ATOM 886 C CA . HIS A 1 117 ? 1.449 12.602 -11.965 1.00 78.38 117 HIS A CA 1
ATOM 887 C C . HIS A 1 117 ? 1.845 12.687 -13.454 1.00 78.38 117 HIS A C 1
ATOM 889 O O . HIS A 1 117 ? 3.042 12.601 -13.766 1.00 78.38 117 HIS A O 1
ATOM 895 N N . PRO A 1 118 ? 0.880 12.784 -14.392 1.00 64.69 118 PRO A N 1
ATOM 896 C CA . PRO A 1 118 ? 1.206 12.834 -15.811 1.00 64.69 118 PRO A CA 1
ATOM 897 C C . PRO A 1 118 ? 2.049 14.074 -16.090 1.00 64.69 118 PRO A C 1
ATOM 899 O O . PRO A 1 118 ? 1.818 15.155 -15.537 1.00 64.69 118 PRO A O 1
ATOM 902 N N . MET A 1 119 ? 3.047 13.925 -16.950 1.00 53.50 119 MET A N 1
ATOM 903 C CA . MET A 1 119 ? 3.814 15.081 -17.386 1.00 53.50 119 MET A CA 1
ATOM 904 C C . MET A 1 119 ? 2.958 15.873 -18.370 1.00 53.50 119 MET A C 1
ATOM 906 O O . MET A 1 119 ? 2.557 15.347 -19.407 1.00 53.50 119 MET A O 1
ATOM 910 N N . VAL A 1 120 ? 2.702 17.150 -18.074 1.00 49.03 120 VAL A N 1
ATOM 911 C CA . VAL A 1 120 ? 2.142 18.062 -19.075 1.00 49.03 120 VAL A CA 1
ATOM 912 C C . VAL A 1 120 ? 3.184 18.190 -20.181 1.00 49.03 120 VAL A C 1
ATOM 914 O O . VAL A 1 120 ? 4.220 18.832 -20.006 1.00 49.03 120 VAL A O 1
ATOM 917 N N . SER A 1 121 ? 2.939 17.536 -21.313 1.00 38.66 121 SER A N 1
ATOM 918 C CA . SER A 1 121 ? 3.700 17.808 -22.527 1.00 38.66 121 SER A CA 1
ATOM 919 C C . SER A 1 121 ? 3.297 19.208 -22.989 1.00 38.66 121 SER A C 1
ATOM 921 O O . SER A 1 121 ? 2.102 19.427 -23.193 1.00 38.66 121 SER A O 1
ATOM 923 N N . PRO A 1 122 ? 4.219 20.180 -23.122 1.00 37.41 122 PRO A N 1
ATOM 924 C CA . PRO A 1 122 ? 3.848 21.459 -23.708 1.00 37.41 122 PRO A CA 1
ATOM 925 C C . PRO A 1 122 ? 3.329 21.204 -25.127 1.00 37.41 122 PRO A C 1
ATOM 927 O O . PRO A 1 122 ? 3.943 20.444 -25.883 1.00 37.41 122 PRO A O 1
ATOM 930 N N . GLU A 1 123 ? 2.188 21.809 -25.474 1.00 33.22 123 GLU A N 1
ATOM 931 C CA . GLU A 1 123 ? 1.693 21.821 -26.852 1.00 33.22 123 GLU A CA 1
ATOM 932 C C . GLU A 1 123 ? 2.831 22.240 -27.796 1.00 33.22 123 GLU A C 1
ATOM 934 O O . GLU A 1 123 ? 3.626 23.119 -27.440 1.00 33.22 123 GLU A O 1
ATOM 939 N N . PRO A 1 124 ? 2.948 21.640 -28.995 1.00 38.75 124 PRO A N 1
ATOM 940 C CA . PRO A 1 124 ? 3.932 22.080 -29.966 1.00 38.75 124 PRO A CA 1
ATOM 941 C C . PRO A 1 124 ? 3.625 23.531 -30.345 1.00 38.75 124 PRO A C 1
ATOM 943 O O . PRO A 1 124 ? 2.718 23.806 -31.130 1.00 38.75 124 PRO A O 1
ATOM 946 N N . ALA A 1 125 ? 4.378 24.467 -29.767 1.00 38.56 125 ALA A N 1
ATOM 947 C CA . ALA A 1 125 ? 4.327 25.865 -30.148 1.00 38.56 125 ALA A CA 1
ATOM 948 C C . ALA A 1 125 ? 4.683 25.954 -31.635 1.00 38.56 125 ALA A C 1
ATOM 950 O O . ALA A 1 125 ? 5.815 25.679 -32.037 1.00 38.56 125 ALA A O 1
ATOM 951 N N . ILE A 1 126 ? 3.697 26.304 -32.460 1.00 41.59 126 ILE A N 1
ATOM 952 C CA . ILE A 1 126 ? 3.914 26.662 -33.859 1.00 41.59 126 ILE A CA 1
ATOM 953 C C . ILE A 1 126 ? 4.877 27.859 -33.839 1.00 41.59 126 ILE A C 1
ATOM 955 O O . ILE A 1 126 ? 4.537 28.871 -33.218 1.00 41.59 126 ILE A O 1
ATOM 959 N N . PRO A 1 127 ? 6.068 27.780 -34.463 1.00 39.06 127 PRO A N 1
ATOM 960 C CA . PRO A 1 127 ? 6.979 28.913 -34.499 1.00 39.06 127 PRO A CA 1
ATOM 961 C C . PRO A 1 127 ? 6.280 30.070 -35.214 1.00 39.06 127 PRO A C 1
ATOM 963 O O . PRO A 1 127 ? 5.955 29.961 -36.397 1.00 39.06 127 PRO A O 1
ATOM 966 N N . GLN A 1 128 ? 6.009 31.164 -34.503 1.00 37.94 128 GLN A N 1
ATOM 967 C CA . GLN A 1 128 ? 5.659 32.413 -35.166 1.00 37.94 128 GLN A CA 1
ATOM 968 C C . GLN A 1 128 ? 6.938 32.969 -35.803 1.00 37.94 128 GLN A C 1
ATOM 970 O O . GLN A 1 128 ? 7.963 33.025 -35.119 1.00 37.94 128 GLN A O 1
ATOM 975 N N . PRO A 1 129 ? 6.918 33.347 -37.090 1.00 35.91 129 PRO A N 1
ATOM 976 C CA . PRO A 1 129 ? 8.082 33.942 -37.722 1.00 35.91 129 PRO A CA 1
ATOM 977 C C . PRO A 1 129 ? 8.343 35.309 -37.080 1.00 35.91 129 PRO A C 1
ATOM 979 O O . PRO A 1 129 ? 7.474 36.177 -37.081 1.00 35.91 129 PRO A O 1
ATOM 982 N N . SER A 1 130 ? 9.523 35.482 -36.490 1.00 39.19 130 SER A N 1
ATOM 983 C CA . SER A 1 130 ? 10.050 36.793 -36.113 1.00 39.19 130 SER A CA 1
ATOM 984 C C . SER A 1 130 ? 10.698 37.438 -37.339 1.00 39.19 130 SER A C 1
ATOM 986 O O . SER A 1 130 ? 11.539 36.811 -37.977 1.00 39.19 130 SER A O 1
ATOM 988 N N . ASP A 1 131 ? 10.327 38.681 -37.647 1.00 40.72 131 ASP A N 1
ATOM 989 C CA . ASP A 1 131 ? 10.729 39.453 -38.838 1.00 40.72 131 ASP A CA 1
ATOM 990 C C . ASP A 1 131 ? 12.209 39.924 -38.865 1.00 40.72 131 ASP A C 1
ATOM 992 O O . ASP A 1 131 ? 12.516 40.946 -39.473 1.00 40.72 131 ASP A O 1
ATOM 996 N N . ASP A 1 132 ? 13.150 39.202 -38.248 1.00 44.78 132 ASP A N 1
ATOM 997 C CA . ASP A 1 132 ? 14.537 39.672 -38.050 1.00 44.78 132 ASP A CA 1
ATOM 998 C C . ASP A 1 132 ? 15.631 38.695 -38.538 1.00 44.78 132 ASP A C 1
ATOM 1000 O O . ASP A 1 132 ? 16.706 38.614 -37.949 1.00 44.78 132 ASP A O 1
ATOM 1004 N N . ASP A 1 133 ? 15.414 37.991 -39.656 1.00 37.69 133 ASP A N 1
ATOM 1005 C CA . ASP A 1 133 ? 16.479 37.219 -40.321 1.00 37.69 133 ASP A CA 1
ATOM 1006 C C . ASP A 1 133 ? 16.865 37.827 -41.681 1.00 37.69 133 ASP A C 1
ATOM 1008 O O . ASP A 1 133 ? 16.226 37.615 -42.714 1.00 37.69 133 ASP A O 1
ATOM 1012 N N . ALA A 1 134 ? 17.973 38.573 -41.693 1.00 39.81 134 ALA A N 1
ATOM 1013 C CA . ALA A 1 134 ? 18.719 38.851 -42.917 1.00 39.81 134 ALA A CA 1
ATOM 1014 C C . ALA A 1 134 ? 19.408 37.555 -43.401 1.00 39.81 134 ALA A C 1
ATOM 1016 O O . ALA A 1 134 ? 20.014 36.852 -42.591 1.00 39.81 134 ALA A O 1
ATOM 1017 N N . PRO A 1 135 ? 19.377 37.218 -44.705 1.00 36.44 135 PRO A N 1
ATOM 1018 C CA . PRO A 1 135 ? 19.877 35.933 -45.173 1.00 36.44 135 PRO A CA 1
ATOM 1019 C C . PRO A 1 135 ? 21.411 35.931 -45.237 1.00 36.44 135 PRO A C 1
ATOM 1021 O O . PRO A 1 135 ? 22.013 36.708 -45.980 1.00 36.44 135 PRO A O 1
ATOM 1024 N N . ALA A 1 136 ? 22.050 35.022 -44.498 1.00 37.94 136 ALA A N 1
ATOM 1025 C CA . ALA A 1 136 ? 23.431 34.622 -44.757 1.00 37.94 136 ALA A CA 1
ATOM 1026 C C . ALA A 1 136 ? 23.456 33.521 -45.839 1.00 37.94 136 ALA A C 1
ATOM 1028 O O . ALA A 1 136 ? 22.618 32.615 -45.793 1.00 37.94 136 ALA A O 1
ATOM 1029 N N . PRO A 1 137 ? 24.379 33.572 -46.817 1.00 42.81 137 PRO A N 1
ATOM 1030 C CA . PRO A 1 137 ? 24.493 32.544 -47.838 1.00 42.81 137 PRO A CA 1
ATOM 1031 C C . PRO A 1 137 ? 25.309 31.350 -47.318 1.00 42.81 137 PRO A C 1
ATOM 1033 O O . PRO A 1 137 ? 26.312 31.521 -46.630 1.00 42.81 137 PRO A O 1
ATOM 1036 N N . ASP A 1 138 ? 24.876 30.162 -47.730 1.00 38.22 138 ASP A N 1
ATOM 1037 C CA . ASP A 1 138 ? 25.591 28.881 -47.722 1.00 38.22 138 ASP A CA 1
ATOM 1038 C C . ASP A 1 138 ? 25.870 28.191 -46.369 1.00 38.22 138 ASP A C 1
ATOM 1040 O O . ASP A 1 138 ? 26.796 28.521 -45.635 1.00 38.22 138 ASP A O 1
ATOM 1044 N N . GLY A 1 139 ? 25.144 27.085 -46.135 1.00 35.94 139 GLY A N 1
ATOM 1045 C CA . GLY A 1 139 ? 25.621 25.961 -45.318 1.00 35.94 139 GLY A CA 1
ATOM 1046 C C . GLY A 1 139 ? 24.650 25.453 -44.249 1.00 35.94 139 GLY A C 1
ATOM 1047 O O . GLY A 1 139 ? 24.600 25.999 -43.160 1.00 35.94 139 GLY A O 1
ATOM 1048 N N . ILE A 1 140 ? 23.940 24.357 -44.561 1.00 38.25 140 ILE A N 1
ATOM 1049 C CA . ILE A 1 140 ? 23.398 23.329 -43.637 1.00 38.25 140 ILE A CA 1
ATOM 1050 C C . ILE A 1 140 ? 22.895 23.847 -42.269 1.00 38.25 140 ILE A C 1
ATOM 1052 O O . ILE A 1 140 ? 23.627 23.878 -41.285 1.00 38.25 140 ILE A O 1
ATOM 1056 N N . GLY A 1 141 ? 21.609 24.206 -42.207 1.00 30.53 141 GLY A N 1
ATOM 1057 C CA . GLY A 1 141 ? 20.942 24.651 -40.982 1.00 30.53 141 GLY A CA 1
ATOM 1058 C C . GLY A 1 141 ? 20.829 23.541 -39.933 1.00 30.53 141 GLY A C 1
ATOM 1059 O O . GLY A 1 141 ? 20.080 22.578 -40.098 1.00 30.53 141 GLY A O 1
ATOM 1060 N N . GLU A 1 142 ? 21.568 23.693 -38.839 1.00 30.14 142 GLU A N 1
ATOM 1061 C CA . GLU A 1 142 ? 21.430 22.902 -37.622 1.00 30.14 142 GLU A CA 1
ATOM 1062 C C . GLU A 1 142 ? 20.227 23.449 -36.831 1.00 30.14 142 GLU A C 1
ATOM 1064 O O . GLU A 1 142 ? 20.252 24.571 -36.324 1.00 30.14 142 GLU A O 1
ATOM 1069 N N . TYR A 1 143 ? 19.135 22.680 -36.763 1.00 30.78 143 TYR A N 1
ATOM 1070 C CA . TYR A 1 143 ? 17.968 23.015 -35.941 1.00 30.78 143 TYR A CA 1
ATOM 1071 C C . TYR A 1 143 ? 18.353 22.962 -34.455 1.00 30.78 143 TYR A C 1
ATOM 1073 O O . TYR A 1 143 ? 18.312 21.905 -33.824 1.00 30.78 143 TYR A O 1
ATOM 1081 N N . VAL A 1 144 ? 18.709 24.106 -33.872 1.00 32.62 144 VAL A N 1
ATOM 1082 C CA . VAL A 1 144 ? 18.860 24.246 -32.420 1.00 32.62 144 VAL A CA 1
ATOM 1083 C C . VAL A 1 144 ? 17.510 24.668 -31.840 1.00 32.62 144 VAL A C 1
ATOM 1085 O O . VAL A 1 144 ? 17.200 25.852 -31.743 1.00 32.62 144 VAL A O 1
ATOM 1088 N N . SER A 1 145 ? 16.678 23.698 -31.450 1.00 32.31 145 SER A N 1
ATOM 1089 C CA . SER A 1 145 ? 15.508 23.990 -30.612 1.00 32.31 145 SER A CA 1
ATOM 1090 C C . SER A 1 145 ? 15.977 24.546 -29.257 1.00 32.31 145 SER A C 1
ATOM 1092 O O . SER A 1 145 ? 16.870 23.953 -28.638 1.00 32.31 145 SER A O 1
ATOM 1094 N N . PRO A 1 146 ? 15.404 25.655 -28.754 1.00 31.00 146 PRO A N 1
ATOM 1095 C CA . PRO A 1 146 ? 15.799 26.200 -27.466 1.00 31.00 146 PRO A CA 1
ATOM 1096 C C . PRO A 1 146 ? 15.386 25.229 -26.355 1.00 31.00 146 PRO A C 1
ATOM 1098 O O . PRO A 1 146 ? 14.210 24.924 -26.164 1.00 31.00 146 PRO A O 1
ATOM 1101 N N . LYS A 1 147 ? 16.379 24.720 -25.617 1.00 35.94 147 LYS A N 1
ATOM 1102 C CA . LYS A 1 147 ? 16.185 23.891 -24.422 1.00 35.94 147 LYS A CA 1
ATOM 1103 C C . LYS A 1 147 ? 15.608 24.756 -23.302 1.00 35.94 147 LYS A C 1
ATOM 1105 O O . LYS A 1 147 ? 16.355 25.361 -22.536 1.00 35.94 147 LYS A O 1
ATOM 1110 N N . GLN A 1 148 ? 14.285 24.820 -23.204 1.00 33.09 148 GLN A N 1
ATOM 1111 C CA . GLN A 1 148 ? 13.628 25.316 -21.999 1.00 33.09 148 GLN A CA 1
ATOM 1112 C C . GLN A 1 148 ? 13.731 24.249 -20.906 1.00 33.09 148 GLN A C 1
ATOM 1114 O O . GLN A 1 148 ? 13.224 23.137 -21.035 1.00 33.09 148 GLN A O 1
ATOM 1119 N N . ASN A 1 149 ? 14.441 24.594 -19.834 1.00 29.39 149 ASN A N 1
ATOM 1120 C CA . ASN A 1 149 ? 14.535 23.783 -18.629 1.00 29.39 149 ASN A CA 1
ATOM 1121 C C . ASN A 1 149 ? 13.168 23.783 -17.935 1.00 29.39 149 ASN A C 1
ATOM 1123 O O . ASN A 1 149 ? 12.778 24.792 -17.349 1.00 29.39 149 ASN A O 1
ATOM 1127 N N . VAL A 1 150 ? 12.447 22.663 -17.991 1.00 37.69 150 VAL A N 1
ATOM 1128 C CA . VAL A 1 150 ? 11.254 22.463 -17.162 1.00 37.69 150 VAL A CA 1
ATOM 1129 C C . VAL A 1 150 ? 11.734 22.192 -15.740 1.00 37.69 150 VAL A C 1
ATOM 1131 O O . VAL A 1 150 ? 12.352 21.168 -15.448 1.00 37.69 150 VAL A O 1
ATOM 1134 N N . MET A 1 151 ? 11.526 23.173 -14.871 1.00 28.25 151 MET A N 1
ATOM 1135 C CA . MET A 1 151 ? 11.836 23.101 -13.451 1.00 28.25 151 MET A CA 1
ATOM 1136 C C . MET A 1 151 ? 10.776 22.219 -12.778 1.00 28.25 151 MET A C 1
ATOM 1138 O O . MET A 1 151 ? 9.584 22.485 -12.906 1.00 28.25 151 MET A O 1
ATOM 1142 N N . PHE A 1 152 ? 11.196 21.162 -12.078 1.00 38.22 152 PHE A N 1
ATOM 1143 C CA . PHE A 1 152 ? 10.317 20.419 -11.174 1.00 38.22 152 PHE A CA 1
ATOM 1144 C C . PHE A 1 152 ? 10.125 21.272 -9.920 1.00 38.22 152 PHE A C 1
ATOM 1146 O O . PHE A 1 152 ? 10.827 21.114 -8.922 1.00 38.22 152 PHE A O 1
ATOM 1153 N N . GLU A 1 153 ? 9.208 22.229 -9.980 1.00 29.34 153 GLU A N 1
ATOM 1154 C CA . GLU A 1 153 ? 8.540 22.630 -8.754 1.00 29.34 153 GLU A CA 1
ATOM 1155 C C . GLU A 1 153 ? 7.629 21.475 -8.355 1.00 29.34 153 GLU A C 1
ATOM 1157 O O . GLU A 1 153 ? 6.908 20.916 -9.184 1.00 29.34 153 GLU A O 1
ATOM 1162 N N . SER A 1 154 ? 7.648 21.111 -7.072 1.00 36.53 154 SER A N 1
ATOM 1163 C CA . SER A 1 154 ? 6.484 20.479 -6.474 1.00 36.53 154 SER A CA 1
ATOM 1164 C C . SER A 1 154 ? 5.339 21.471 -6.650 1.00 36.53 154 SER A C 1
ATOM 1166 O O . SER A 1 154 ? 5.169 22.365 -5.816 1.00 36.53 154 SER A O 1
ATOM 1168 N N . ILE A 1 155 ? 4.626 21.372 -7.775 1.00 37.19 155 ILE A N 1
ATOM 1169 C CA . ILE A 1 155 ? 3.399 22.120 -8.011 1.00 37.19 155 ILE A CA 1
ATOM 1170 C C . ILE A 1 155 ? 2.583 21.909 -6.743 1.00 37.19 155 ILE A C 1
ATOM 1172 O O . ILE A 1 155 ? 2.428 20.770 -6.286 1.00 37.19 155 ILE A O 1
ATOM 1176 N N . GLY A 1 156 ? 2.219 23.018 -6.096 1.00 37.88 156 GLY A N 1
ATOM 1177 C CA . GLY A 1 156 ? 1.543 23.001 -4.808 1.00 37.88 156 GLY A CA 1
ATOM 1178 C C . GLY A 1 156 ? 0.437 21.952 -4.811 1.00 37.88 156 GLY A C 1
ATOM 1179 O O . GLY A 1 156 ? -0.232 21.756 -5.825 1.00 37.88 156 GLY A O 1
ATOM 1180 N N . LYS A 1 157 ? 0.264 21.273 -3.676 1.00 45.03 157 LYS A N 1
ATOM 1181 C CA . LYS A 1 157 ? -0.685 20.170 -3.440 1.00 45.03 157 LYS A CA 1
ATOM 1182 C C . LYS A 1 157 ? -2.163 20.475 -3.737 1.00 45.03 157 LYS A C 1
ATOM 1184 O O . LYS A 1 157 ? -3.020 19.673 -3.397 1.00 45.03 157 LYS A O 1
ATOM 1189 N N . ASP A 1 158 ? -2.465 21.594 -4.381 1.00 44.09 158 ASP A N 1
ATOM 1190 C CA . ASP A 1 158 ? -3.794 22.167 -4.445 1.00 44.09 158 ASP A CA 1
ATOM 1191 C C . ASP A 1 158 ? -4.509 22.006 -5.790 1.00 44.09 158 ASP A C 1
ATOM 1193 O O . ASP A 1 158 ? -5.698 22.309 -5.830 1.00 44.09 158 ASP A O 1
ATOM 1197 N N . LYS A 1 159 ? -3.880 21.513 -6.872 1.00 58.00 159 LYS A N 1
ATOM 1198 C CA . LYS A 1 159 ? -4.604 21.190 -8.124 1.00 58.00 159 LYS A CA 1
ATOM 1199 C C . LYS A 1 159 ? -3.946 20.060 -8.916 1.00 58.00 159 LYS A C 1
ATOM 1201 O O . LYS A 1 159 ? -3.158 20.311 -9.822 1.00 58.00 159 LYS A O 1
ATOM 1206 N N . TYR A 1 160 ? -4.289 18.819 -8.590 1.00 70.12 160 TYR A N 1
ATOM 1207 C CA . TYR A 1 160 ? -4.167 17.728 -9.554 1.00 70.12 160 TYR A CA 1
ATOM 1208 C C . TYR A 1 160 ? -5.430 17.694 -10.424 1.00 70.12 160 TYR A C 1
ATOM 1210 O O . TYR A 1 160 ? -6.517 18.027 -9.954 1.00 70.12 160 TYR A O 1
ATOM 1218 N N . GLU A 1 161 ? -5.302 17.289 -11.685 1.00 83.62 161 GLU A N 1
ATOM 1219 C CA . GLU A 1 161 ? -6.468 16.932 -12.496 1.00 83.62 161 GLU A CA 1
ATOM 1220 C C . GLU A 1 161 ? -6.869 15.493 -12.158 1.00 83.62 161 GLU A C 1
ATOM 1222 O O . GLU A 1 161 ? -6.010 14.609 -12.278 1.00 83.62 161 GLU A O 1
ATOM 1227 N N . PRO A 1 162 ? -8.114 15.245 -11.708 1.00 88.06 162 PRO A N 1
ATOM 1228 C CA . PRO A 1 162 ? -8.612 13.895 -11.475 1.00 88.06 162 PRO A CA 1
ATOM 1229 C C . PRO A 1 162 ? -8.508 13.020 -12.722 1.00 88.06 162 PRO A C 1
ATOM 1231 O O . PRO A 1 162 ? -8.520 13.519 -13.849 1.00 88.06 162 PRO A O 1
ATOM 1234 N N . LEU A 1 163 ? -8.446 11.704 -12.523 1.00 91.62 163 LEU A N 1
ATOM 1235 C CA . LEU A 1 163 ? -8.619 10.768 -13.630 1.00 91.62 163 LEU A CA 1
ATOM 1236 C C . LEU A 1 163 ? -10.022 10.917 -14.246 1.00 91.62 163 LEU A C 1
ATOM 1238 O O . LEU A 1 163 ? -10.974 11.216 -13.518 1.00 91.62 163 LEU A O 1
ATOM 1242 N N . PRO A 1 164 ? -10.170 10.692 -15.566 1.00 90.50 164 PRO A N 1
ATOM 1243 C CA . PRO A 1 164 ? -11.465 10.804 -16.242 1.00 90.50 164 PRO A CA 1
ATOM 1244 C C . PRO A 1 164 ? -12.491 9.803 -15.693 1.00 90.50 164 PRO A C 1
ATOM 1246 O O . PRO A 1 164 ? -13.692 10.070 -15.701 1.00 90.50 164 PRO A O 1
ATOM 1249 N N . SER A 1 165 ? -12.007 8.675 -15.173 1.00 94.62 165 SER A N 1
ATOM 1250 C CA . SER A 1 165 ? -12.801 7.633 -14.544 1.00 94.62 165 SER A CA 1
ATOM 1251 C C . SER A 1 165 ? -12.004 6.933 -13.437 1.00 94.62 165 SER A C 1
ATOM 1253 O O . SER A 1 165 ? -10.780 7.069 -13.349 1.00 94.62 165 SER A O 1
ATOM 1255 N N . ARG A 1 166 ? -12.691 6.198 -12.554 1.00 96.38 166 ARG A N 1
ATOM 1256 C CA . ARG A 1 166 ? -12.038 5.465 -11.459 1.00 96.38 166 ARG A CA 1
ATOM 1257 C C . ARG A 1 166 ? -11.192 4.330 -12.022 1.00 96.38 166 ARG A C 1
ATOM 1259 O O . ARG A 1 166 ? -11.539 3.728 -13.032 1.00 96.38 166 ARG A O 1
ATOM 1266 N N . ILE A 1 167 ? -10.113 3.993 -11.324 1.00 96.94 167 ILE A N 1
ATOM 1267 C CA . ILE A 1 167 ? -9.340 2.787 -11.629 1.00 96.94 167 ILE A CA 1
ATOM 1268 C C . ILE A 1 167 ? -10.178 1.561 -11.245 1.00 96.94 167 ILE A C 1
ATOM 1270 O O . ILE A 1 167 ? -10.617 1.438 -10.100 1.00 96.94 167 ILE A O 1
ATOM 1274 N N . SER A 1 168 ? -10.390 0.661 -12.203 1.00 94.94 168 SER A N 1
ATOM 1275 C CA . SER A 1 168 ? -11.103 -0.604 -12.018 1.00 94.94 168 SER A CA 1
ATOM 1276 C C . SER A 1 168 ? -10.160 -1.709 -11.531 1.00 94.94 168 SER A C 1
ATOM 1278 O O . SER A 1 168 ? -10.508 -2.487 -10.638 1.00 94.94 168 SER A O 1
ATOM 1280 N N . ARG A 1 169 ? -8.935 -1.764 -12.072 1.00 94.12 169 ARG A N 1
ATOM 1281 C CA . ARG A 1 169 ? -7.870 -2.666 -11.615 1.00 94.12 169 ARG A CA 1
ATOM 1282 C C . ARG A 1 169 ? -6.478 -2.145 -11.953 1.00 94.12 169 ARG A C 1
ATOM 1284 O O . ARG A 1 169 ? -6.288 -1.393 -12.903 1.00 94.12 169 ARG A O 1
ATOM 1291 N N . LEU A 1 170 ? -5.491 -2.649 -11.217 1.00 94.81 170 LEU A N 1
ATOM 1292 C CA . LEU A 1 170 ? -4.072 -2.457 -11.495 1.00 94.81 170 LEU A CA 1
ATOM 1293 C C . LEU A 1 170 ? -3.388 -3.803 -11.715 1.00 94.81 170 LEU A C 1
ATOM 1295 O O . LEU A 1 170 ? -3.675 -4.781 -11.022 1.00 94.81 170 LEU A O 1
ATOM 1299 N N . TYR A 1 171 ? -2.481 -3.845 -12.680 1.00 93.69 171 TYR A N 1
ATOM 1300 C CA . TYR A 1 171 ? -1.741 -5.040 -13.060 1.00 93.69 171 TYR A CA 1
ATOM 1301 C C . TYR A 1 171 ? -0.314 -4.682 -13.477 1.00 93.69 171 TYR A C 1
ATOM 1303 O O . TYR A 1 171 ? 0.034 -3.518 -13.681 1.00 93.69 171 TYR A O 1
ATOM 1311 N N . TYR A 1 172 ? 0.539 -5.696 -13.565 1.00 93.50 172 TYR A N 1
ATOM 1312 C CA . TYR A 1 172 ? 1.925 -5.530 -13.979 1.00 93.50 172 TYR A CA 1
ATOM 1313 C C . TYR A 1 172 ? 2.080 -5.843 -15.459 1.00 93.50 172 TYR A C 1
ATOM 1315 O O . TYR A 1 172 ? 1.474 -6.789 -15.954 1.00 93.50 172 TYR A O 1
ATOM 1323 N N . ILE A 1 173 ? 2.951 -5.108 -16.142 1.00 93.19 173 ILE A N 1
ATOM 1324 C CA . ILE A 1 173 ? 3.370 -5.399 -17.513 1.00 93.19 173 ILE A CA 1
ATOM 1325 C C . ILE A 1 173 ? 4.894 -5.503 -17.604 1.00 93.19 173 ILE A C 1
ATOM 1327 O O . ILE A 1 173 ? 5.633 -4.904 -16.813 1.00 93.19 173 ILE A O 1
ATOM 1331 N N . ASN A 1 174 ? 5.379 -6.278 -18.571 1.00 92.56 174 ASN A N 1
ATOM 1332 C CA . ASN A 1 174 ? 6.803 -6.338 -18.902 1.00 92.56 174 ASN A CA 1
ATOM 1333 C C . ASN A 1 174 ? 7.201 -5.239 -19.907 1.00 92.56 174 ASN A C 1
ATOM 1335 O O . ASN A 1 174 ? 6.365 -4.486 -20.401 1.00 92.56 174 ASN A O 1
ATOM 1339 N N . GLY A 1 175 ? 8.487 -5.181 -20.266 1.00 89.19 175 GLY A N 1
ATOM 1340 C CA . GLY A 1 175 ? 9.003 -4.234 -21.265 1.00 89.19 175 GLY A CA 1
ATOM 1341 C C . GLY A 1 175 ? 8.421 -4.365 -22.684 1.00 89.19 175 GLY A C 1
ATOM 1342 O O . GLY A 1 175 ? 8.687 -3.503 -23.513 1.00 89.19 175 GLY A O 1
ATOM 1343 N N . TYR A 1 176 ? 7.632 -5.406 -22.969 1.00 90.62 176 TYR A N 1
ATOM 1344 C CA . TYR A 1 176 ? 6.911 -5.588 -24.235 1.00 90.62 176 TYR A CA 1
ATOM 1345 C C . TYR A 1 176 ? 5.438 -5.156 -24.151 1.00 90.62 176 TYR A C 1
ATOM 1347 O O . TYR A 1 176 ? 4.699 -5.348 -25.111 1.00 90.62 176 TYR A O 1
ATOM 1355 N N . GLY A 1 177 ? 4.991 -4.619 -23.011 1.00 89.12 177 GLY A N 1
ATOM 1356 C CA . GLY A 1 177 ? 3.601 -4.209 -22.794 1.00 89.12 177 GLY A CA 1
ATOM 1357 C C . GLY A 1 177 ? 2.638 -5.357 -22.473 1.00 89.12 177 GLY A C 1
ATOM 1358 O O . GLY A 1 177 ? 1.437 -5.137 -22.379 1.00 89.12 177 GLY A O 1
ATOM 1359 N N . MET A 1 178 ? 3.143 -6.579 -22.291 1.00 90.44 178 MET A N 1
ATOM 1360 C CA . MET A 1 178 ? 2.314 -7.745 -21.972 1.00 90.44 178 MET A CA 1
ATOM 1361 C C . MET A 1 178 ? 2.038 -7.814 -20.471 1.00 90.44 178 MET A C 1
ATOM 1363 O O . MET A 1 178 ? 2.984 -7.691 -19.687 1.00 90.44 178 MET A O 1
ATOM 1367 N N . GLU A 1 179 ? 0.785 -8.078 -20.082 1.00 92.12 179 GLU A N 1
ATOM 1368 C CA . GLU A 1 179 ? 0.414 -8.350 -18.686 1.00 92.12 179 GLU A CA 1
ATOM 1369 C C . GLU A 1 179 ? 1.195 -9.558 -18.143 1.00 92.12 179 GLU A C 1
ATOM 1371 O O . GLU A 1 179 ? 1.333 -10.598 -18.794 1.00 92.12 179 GLU A O 1
ATOM 1376 N N . ILE A 1 180 ? 1.747 -9.398 -16.942 1.00 90.31 180 ILE A N 1
ATOM 1377 C CA . ILE A 1 180 ? 2.527 -10.402 -16.226 1.00 90.31 180 ILE A CA 1
ATOM 1378 C C . ILE A 1 180 ? 2.080 -10.488 -14.766 1.00 90.31 180 ILE A C 1
ATOM 1380 O O . ILE A 1 180 ? 1.509 -9.560 -14.196 1.00 90.31 180 ILE A O 1
ATOM 1384 N N . HIS A 1 181 ? 2.423 -11.602 -14.122 1.00 87.69 181 HIS A N 1
ATOM 1385 C CA . HIS A 1 181 ? 2.181 -11.818 -12.698 1.00 87.69 181 HIS A CA 1
ATOM 1386 C C . HIS A 1 181 ? 3.512 -12.083 -11.991 1.00 87.69 181 HIS A C 1
ATOM 1388 O O . HIS A 1 181 ? 3.934 -13.242 -11.892 1.00 87.69 181 HIS A O 1
ATOM 1394 N N . PRO A 1 182 ? 4.223 -11.029 -11.547 1.00 86.88 182 PRO A N 1
ATOM 1395 C CA . PRO A 1 182 ? 5.496 -11.202 -10.868 1.00 86.88 182 PRO A CA 1
ATOM 1396 C C . PRO A 1 182 ? 5.299 -11.996 -9.575 1.00 86.88 182 PRO A C 1
ATOM 1398 O O . PRO A 1 182 ? 4.316 -11.827 -8.849 1.00 86.88 182 PRO A O 1
ATOM 1401 N N . SER A 1 183 ? 6.248 -12.886 -9.293 1.00 88.94 183 SER A N 1
ATOM 1402 C CA . SER A 1 183 ? 6.302 -13.546 -7.991 1.00 88.94 183 SER A CA 1
ATOM 1403 C C . SER A 1 183 ? 6.896 -12.572 -6.971 1.00 88.94 183 SER A C 1
ATOM 1405 O O . SER A 1 183 ? 7.936 -11.971 -7.261 1.00 88.94 183 SER A O 1
ATOM 1407 N N . PRO A 1 184 ? 6.264 -12.399 -5.799 1.00 92.69 184 PRO A N 1
ATOM 1408 C CA . PRO A 1 184 ? 6.800 -11.541 -4.754 1.00 92.69 184 PRO A CA 1
ATOM 1409 C C . PRO A 1 184 ? 8.109 -12.111 -4.205 1.00 92.69 184 PRO A C 1
ATOM 1411 O O . PRO A 1 184 ? 8.365 -13.317 -4.266 1.00 92.69 184 PRO A O 1
ATOM 1414 N N . ASN A 1 185 ? 8.918 -11.241 -3.610 1.00 94.25 185 ASN A N 1
ATOM 1415 C CA . ASN A 1 185 ? 10.088 -11.634 -2.841 1.00 94.25 185 ASN A CA 1
ATOM 1416 C C . ASN A 1 185 ? 9.690 -12.650 -1.739 1.00 94.25 185 ASN A C 1
ATOM 1418 O O . ASN A 1 185 ? 8.829 -12.337 -0.911 1.00 94.25 185 ASN A O 1
ATOM 1422 N N . PRO A 1 186 ? 10.296 -13.851 -1.679 1.00 94.31 186 PRO A N 1
ATOM 1423 C CA . PRO A 1 186 ? 9.996 -14.827 -0.632 1.00 94.31 186 PRO A CA 1
ATOM 1424 C C . PRO A 1 186 ? 10.188 -14.278 0.787 1.00 94.31 186 PRO A C 1
ATOM 1426 O O . PRO A 1 186 ? 9.372 -14.567 1.663 1.00 94.31 186 PRO A O 1
ATOM 1429 N N . ASP A 1 187 ? 11.195 -13.424 1.004 1.00 94.75 187 ASP A N 1
ATOM 1430 C CA . ASP A 1 187 ? 11.444 -12.800 2.310 1.00 94.75 187 ASP A CA 1
ATOM 1431 C C . ASP A 1 187 ? 10.320 -11.834 2.702 1.00 94.75 187 ASP A C 1
ATOM 1433 O O . ASP A 1 187 ? 9.978 -11.718 3.881 1.00 94.75 187 ASP A O 1
ATOM 1437 N N . PHE A 1 188 ? 9.705 -11.167 1.718 1.00 94.81 188 PHE A N 1
ATOM 1438 C CA . PHE A 1 188 ? 8.538 -10.313 1.935 1.00 94.81 188 PHE A CA 1
ATOM 1439 C C . PHE A 1 188 ? 7.345 -11.143 2.428 1.00 94.81 188 PHE A C 1
ATOM 1441 O O . PHE A 1 188 ? 6.748 -10.807 3.451 1.00 94.81 188 PHE A O 1
ATOM 1448 N N . LEU A 1 189 ? 7.056 -12.283 1.786 1.00 93.69 189 LEU A N 1
ATOM 1449 C CA . LEU A 1 189 ? 5.993 -13.193 2.234 1.00 93.69 189 LEU A CA 1
ATOM 1450 C C . LEU A 1 189 ? 6.283 -13.809 3.613 1.00 93.69 189 LEU A C 1
ATOM 1452 O O . LEU A 1 189 ? 5.382 -13.894 4.449 1.00 93.69 189 LEU A O 1
ATOM 1456 N N . ALA A 1 190 ? 7.531 -14.207 3.875 1.00 93.94 190 ALA A N 1
ATOM 1457 C CA . ALA A 1 190 ? 7.944 -14.745 5.172 1.00 93.94 190 ALA A CA 1
ATOM 1458 C C . ALA A 1 190 ? 7.788 -13.712 6.301 1.00 93.94 190 ALA A C 1
ATOM 1460 O O . ALA A 1 190 ? 7.376 -14.052 7.414 1.00 93.94 190 ALA A O 1
ATOM 1461 N N . ASN A 1 191 ? 8.057 -12.433 6.012 1.00 94.31 191 ASN A N 1
ATOM 1462 C CA . ASN A 1 191 ? 7.814 -11.352 6.962 1.00 94.31 191 ASN A CA 1
ATOM 1463 C C . ASN A 1 191 ? 6.314 -11.151 7.204 1.00 94.31 191 ASN A C 1
ATOM 1465 O O . ASN A 1 191 ? 5.918 -11.055 8.355 1.00 94.31 191 ASN A O 1
ATOM 1469 N N . ILE A 1 192 ? 5.450 -11.187 6.186 1.00 94.50 192 ILE A N 1
ATOM 1470 C CA . ILE A 1 192 ? 3.990 -11.123 6.412 1.00 94.50 192 ILE A CA 1
ATOM 1471 C C . ILE A 1 192 ? 3.520 -12.254 7.347 1.00 94.50 192 ILE A C 1
ATOM 1473 O O . ILE A 1 192 ? 2.696 -12.035 8.234 1.00 94.50 192 ILE A O 1
ATOM 1477 N N . ALA A 1 193 ? 4.064 -13.461 7.192 1.00 91.81 193 ALA A N 1
ATOM 1478 C CA . ALA A 1 193 ? 3.652 -14.622 7.980 1.00 91.81 193 ALA A CA 1
ATOM 1479 C C . ALA A 1 193 ? 4.082 -14.586 9.460 1.00 91.81 193 ALA A C 1
ATOM 1481 O O . ALA A 1 193 ? 3.542 -15.353 10.251 1.00 91.81 193 ALA A O 1
ATOM 1482 N N . SER A 1 194 ? 5.044 -13.735 9.835 1.00 94.06 194 SER A N 1
ATOM 1483 C CA . SER A 1 194 ? 5.693 -13.747 11.160 1.00 94.06 194 SER A CA 1
ATOM 1484 C C . SER A 1 194 ? 5.504 -12.465 11.976 1.00 94.06 194 SER A C 1
ATOM 1486 O O . SER A 1 194 ? 5.992 -12.380 13.101 1.00 94.06 194 SER A O 1
ATOM 1488 N N . ARG A 1 195 ? 4.817 -11.456 11.429 1.00 95.06 195 ARG A N 1
ATOM 1489 C CA . ARG A 1 195 ? 4.572 -10.174 12.106 1.00 95.06 195 ARG A CA 1
ATOM 1490 C C . ARG A 1 195 ? 3.209 -10.177 12.772 1.00 95.06 195 ARG A C 1
ATOM 1492 O O . ARG A 1 195 ? 2.260 -10.757 12.256 1.00 95.06 195 ARG A O 1
ATOM 1499 N N . ASP A 1 196 ? 3.110 -9.485 13.899 1.00 95.44 196 ASP A N 1
ATOM 1500 C CA . ASP A 1 196 ? 1.866 -9.439 14.660 1.00 95.44 196 ASP A CA 1
ATOM 1501 C C . ASP A 1 196 ? 0.871 -8.386 14.153 1.00 95.44 196 ASP A C 1
ATOM 1503 O O . ASP A 1 196 ? -0.339 -8.555 14.293 1.00 95.44 196 ASP A O 1
ATOM 1507 N N . ILE A 1 197 ? 1.368 -7.301 13.555 1.00 96.38 197 ILE A N 1
ATOM 1508 C CA . ILE A 1 197 ? 0.549 -6.237 12.969 1.00 96.38 197 ILE A CA 1
ATOM 1509 C C . ILE A 1 197 ? 1.003 -6.007 11.529 1.00 96.38 197 ILE A C 1
ATOM 1511 O O . ILE A 1 197 ? 2.190 -5.805 11.268 1.00 96.38 197 ILE A O 1
ATOM 1515 N N . LEU A 1 198 ? 0.045 -6.003 10.604 1.00 97.50 198 LEU A N 1
ATOM 1516 C CA . LEU A 1 198 ? 0.227 -5.521 9.239 1.00 97.50 198 LEU A CA 1
ATOM 1517 C C . LEU A 1 198 ? -0.374 -4.123 9.129 1.00 97.50 198 LEU A C 1
ATOM 1519 O O . LEU A 1 198 ? -1.538 -3.934 9.468 1.00 97.50 198 LEU A O 1
ATOM 1523 N N . VAL A 1 199 ? 0.398 -3.160 8.632 1.00 97.75 199 VAL A N 1
ATOM 1524 C CA . VAL A 1 199 ? -0.067 -1.783 8.436 1.00 97.75 199 VAL A CA 1
ATOM 1525 C C . VAL A 1 199 ? -0.017 -1.437 6.954 1.00 97.75 199 VAL A C 1
ATOM 1527 O O . VAL A 1 199 ? 1.051 -1.450 6.343 1.00 97.75 199 VAL A O 1
ATOM 1530 N N . TYR A 1 200 ? -1.168 -1.088 6.389 1.00 97.81 200 TYR A N 1
ATOM 1531 C CA . TYR A 1 200 ? -1.270 -0.376 5.123 1.00 97.81 200 TYR A CA 1
ATOM 1532 C C . TYR A 1 200 ? -1.119 1.114 5.436 1.00 97.81 200 TYR A C 1
ATOM 1534 O O . TYR A 1 200 ? -2.016 1.732 6.009 1.00 97.81 200 TYR A O 1
ATOM 1542 N N . SER A 1 201 ? 0.064 1.658 5.148 1.00 92.75 201 SER A N 1
ATOM 1543 C CA . SER A 1 201 ? 0.404 3.058 5.430 1.00 92.75 201 SER A CA 1
ATOM 1544 C C . SER A 1 201 ? -0.474 4.035 4.642 1.00 92.75 201 SER A C 1
ATOM 1546 O O . SER A 1 201 ? -1.036 3.671 3.613 1.00 92.75 201 SER A O 1
ATOM 1548 N N . CYS A 1 202 ? -0.515 5.299 5.073 1.00 87.81 202 CYS A N 1
ATOM 1549 C CA . CYS A 1 202 ? -1.010 6.385 4.235 1.00 87.81 202 CYS A CA 1
ATOM 1550 C C . CYS A 1 202 ? -0.073 6.605 3.033 1.00 87.81 202 CYS A C 1
ATOM 1552 O O . CYS A 1 202 ? 1.149 6.450 3.152 1.00 87.81 202 CYS A O 1
ATOM 1554 N N . GLY A 1 203 ? -0.645 6.982 1.896 1.00 88.19 203 GLY A N 1
ATOM 1555 C CA . GLY A 1 203 ? 0.023 7.116 0.602 1.00 88.19 203 GLY A CA 1
ATOM 1556 C C . GLY A 1 203 ? -0.957 6.875 -0.546 1.00 88.19 203 GLY A C 1
ATOM 1557 O O . GLY A 1 203 ? -2.111 6.515 -0.311 1.00 88.19 203 GLY A O 1
ATOM 1558 N N . SER A 1 204 ? -0.509 7.065 -1.786 1.00 92.38 204 SER A N 1
ATOM 1559 C CA . SER A 1 204 ? -1.361 6.841 -2.958 1.00 92.38 204 SER A CA 1
ATOM 1560 C C . SER A 1 204 ? -1.834 5.390 -3.015 1.00 92.38 204 SER A C 1
ATOM 1562 O O . SER A 1 204 ? -1.036 4.446 -2.947 1.00 92.38 204 SER A O 1
ATOM 1564 N N . LEU A 1 205 ? -3.153 5.211 -3.084 1.00 96.44 205 LEU A N 1
ATOM 1565 C CA . LEU A 1 205 ? -3.778 3.899 -2.976 1.00 96.44 205 LEU A CA 1
ATOM 1566 C C . LEU A 1 205 ? -3.310 2.993 -4.114 1.00 96.44 205 LEU A C 1
ATOM 1568 O O . LEU A 1 205 ? -2.753 1.923 -3.856 1.00 96.44 205 LEU A O 1
ATOM 1572 N N . TRP A 1 206 ? -3.499 3.433 -5.358 1.00 96.44 206 TRP A N 1
ATOM 1573 C CA . TRP A 1 206 ? -3.293 2.601 -6.533 1.00 96.44 206 TRP A CA 1
ATOM 1574 C C . TRP A 1 206 ? -1.822 2.472 -6.899 1.00 96.44 206 TRP A C 1
ATOM 1576 O O . TRP A 1 206 ? -1.405 1.404 -7.327 1.00 96.44 206 TRP A O 1
ATOM 1586 N N . THR A 1 207 ? -0.998 3.489 -6.670 1.00 94.31 207 THR A N 1
ATOM 1587 C CA . THR A 1 207 ? 0.416 3.438 -7.085 1.00 94.31 207 THR A CA 1
ATOM 1588 C C . THR A 1 207 ? 1.423 3.118 -5.989 1.00 94.31 207 THR A C 1
ATOM 1590 O O . THR A 1 207 ? 2.583 2.861 -6.307 1.00 94.31 207 THR A O 1
ATOM 1593 N N . SER A 1 208 ? 1.013 3.068 -4.716 1.00 92.81 208 SER A N 1
ATOM 1594 C CA . SER A 1 208 ? 1.907 2.685 -3.607 1.00 92.81 208 SER A CA 1
ATOM 1595 C C . SER A 1 208 ? 1.436 1.436 -2.864 1.00 92.81 208 SER A C 1
ATOM 1597 O O . SER A 1 208 ? 2.218 0.503 -2.669 1.00 92.81 208 SER A O 1
ATOM 1599 N N . ILE A 1 209 ? 0.161 1.383 -2.466 1.00 95.94 209 ILE A N 1
ATOM 1600 C CA . ILE A 1 209 ? -0.362 0.278 -1.648 1.00 95.94 209 ILE A CA 1
ATOM 1601 C C . ILE A 1 209 ? -0.728 -0.915 -2.532 1.00 95.94 209 ILE A C 1
ATOM 1603 O O . ILE A 1 209 ? -0.180 -2.002 -2.352 1.00 95.94 209 ILE A O 1
ATOM 1607 N N . ILE A 1 210 ? -1.618 -0.716 -3.506 1.00 96.44 210 ILE A N 1
ATOM 1608 C CA . ILE A 1 210 ? -2.130 -1.774 -4.386 1.00 96.44 210 ILE A CA 1
ATOM 1609 C C . ILE A 1 210 ? -1.028 -2.565 -5.116 1.00 96.44 210 ILE A C 1
ATOM 1611 O O . ILE A 1 210 ? -1.157 -3.788 -5.156 1.00 96.44 210 ILE A O 1
ATOM 1615 N N . PRO A 1 211 ? 0.087 -1.987 -5.609 1.00 94.75 211 PRO A N 1
ATOM 1616 C CA . PRO A 1 211 ? 1.132 -2.769 -6.272 1.00 94.75 211 PRO A CA 1
ATOM 1617 C C . PRO A 1 211 ? 1.769 -3.795 -5.322 1.00 94.75 211 PRO A C 1
ATOM 1619 O O . PRO A 1 211 ? 2.053 -4.925 -5.707 1.00 94.75 211 PRO A O 1
ATOM 1622 N N . CYS A 1 212 ? 1.889 -3.468 -4.032 1.00 94.12 212 CYS A N 1
ATOM 1623 C CA . CYS A 1 212 ? 2.380 -4.412 -3.025 1.00 94.12 212 CYS A CA 1
ATOM 1624 C C . CYS A 1 212 ? 1.413 -5.584 -2.766 1.00 94.12 212 CYS A C 1
ATOM 1626 O O . CYS A 1 212 ? 1.808 -6.586 -2.167 1.00 94.12 212 CYS A O 1
ATOM 1628 N N . LEU A 1 213 ? 0.153 -5.456 -3.190 1.00 94.31 213 LEU A N 1
ATOM 1629 C CA . LEU A 1 213 ? -0.937 -6.400 -2.942 1.00 94.31 213 LEU A CA 1
ATOM 1630 C C . LEU A 1 213 ? -1.341 -7.192 -4.191 1.00 94.31 213 LEU A C 1
ATOM 1632 O O . LEU A 1 213 ? -1.742 -8.349 -4.065 1.00 94.31 213 LEU A O 1
ATOM 1636 N N . ALA A 1 214 ? -1.195 -6.600 -5.379 1.00 91.50 214 ALA A N 1
ATOM 1637 C CA . ALA A 1 214 ? -1.540 -7.156 -6.689 1.00 91.50 214 ALA A CA 1
ATOM 1638 C C . ALA A 1 214 ? -0.510 -8.195 -7.179 1.00 91.50 214 ALA A C 1
ATOM 1640 O O . ALA A 1 214 ? 0.013 -8.127 -8.292 1.00 91.50 214 ALA A O 1
ATOM 1641 N N . MET A 1 215 ? -0.161 -9.146 -6.312 1.00 88.62 215 MET A N 1
ATOM 1642 C CA . MET A 1 215 ? 0.814 -10.190 -6.599 1.00 88.62 215 MET A CA 1
ATOM 1643 C C . MET A 1 215 ? 0.360 -11.545 -6.077 1.00 88.62 215 MET A C 1
A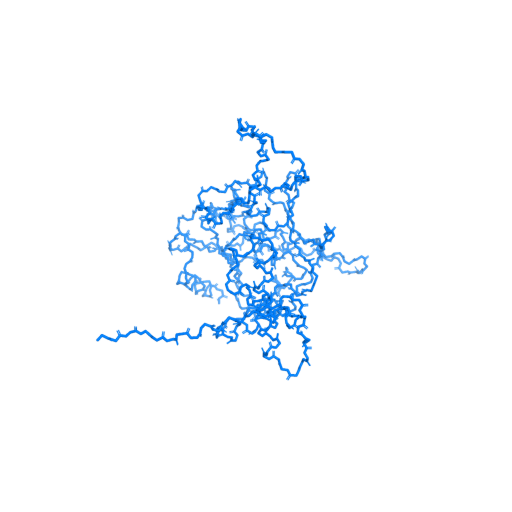TOM 1645 O O . MET A 1 215 ? -0.344 -11.678 -5.070 1.00 88.62 215 MET A O 1
ATOM 1649 N N . LYS A 1 216 ? 0.851 -12.591 -6.741 1.00 84.75 216 LYS A N 1
ATOM 1650 C CA . LYS A 1 216 ? 0.508 -13.968 -6.409 1.00 84.75 216 LYS A CA 1
ATOM 1651 C C . LYS A 1 216 ? 0.943 -14.327 -4.987 1.00 84.75 216 LYS A C 1
ATOM 1653 O O . LYS A 1 216 ? 2.100 -14.165 -4.614 1.00 84.75 216 LYS A O 1
ATOM 1658 N N . GLY A 1 217 ? 0.013 -14.881 -4.213 1.00 86.88 217 GLY A N 1
ATOM 1659 C CA . GLY A 1 217 ? 0.271 -15.399 -2.869 1.00 86.88 217 GLY A CA 1
ATOM 1660 C C . GLY A 1 217 ? 0.152 -14.371 -1.743 1.00 86.88 217 GLY A C 1
ATOM 1661 O O . GLY A 1 217 ? -0.073 -14.786 -0.611 1.00 86.88 217 GLY A O 1
ATOM 1662 N N . VAL A 1 218 ? 0.188 -13.061 -2.025 1.00 92.75 218 VAL A N 1
ATOM 1663 C CA . VAL A 1 218 ? 0.080 -12.022 -0.981 1.00 92.75 218 VAL A CA 1
ATOM 1664 C C . VAL A 1 218 ? -1.253 -12.106 -0.244 1.00 92.75 218 VAL A C 1
ATOM 1666 O O . VAL A 1 218 ? -1.276 -12.124 0.985 1.00 92.75 218 VAL A O 1
ATOM 1669 N N . ALA A 1 219 ? -2.360 -12.249 -0.974 1.00 92.94 219 ALA A N 1
ATOM 1670 C CA . ALA A 1 219 ? -3.683 -12.406 -0.378 1.00 92.94 219 ALA A CA 1
ATOM 1671 C C . ALA A 1 219 ? -3.764 -13.605 0.571 1.00 92.94 219 ALA A C 1
ATOM 1673 O O . ALA A 1 219 ? -4.197 -13.468 1.714 1.00 92.94 219 ALA A O 1
ATOM 1674 N N . LEU A 1 220 ? -3.273 -14.767 0.131 1.00 91.94 220 LEU A N 1
ATOM 1675 C CA . LEU A 1 220 ? -3.216 -15.970 0.958 1.00 91.94 220 LEU A CA 1
ATOM 1676 C C . LEU A 1 220 ? -2.357 -15.745 2.212 1.00 91.94 220 LEU A C 1
ATOM 1678 O O . LEU A 1 220 ? -2.790 -16.097 3.310 1.00 91.94 220 LEU A O 1
ATOM 1682 N N . SER A 1 221 ? -1.175 -15.141 2.052 1.00 93.50 221 SER A N 1
ATOM 1683 C CA . SER A 1 221 ? -0.246 -14.850 3.147 1.00 93.50 221 SER A CA 1
ATOM 1684 C C . SER A 1 221 ? -0.840 -13.901 4.183 1.00 93.50 221 SER A C 1
ATOM 1686 O O . SER A 1 221 ? -0.633 -14.126 5.368 1.00 93.50 221 SER A O 1
ATOM 1688 N N . ILE A 1 222 ? -1.602 -12.884 3.775 1.00 96.06 222 ILE A N 1
ATOM 1689 C CA . ILE A 1 222 ? -2.261 -11.952 4.703 1.00 96.06 222 ILE A CA 1
ATOM 1690 C C . ILE A 1 222 ? -3.469 -12.618 5.373 1.00 96.06 222 ILE A C 1
ATOM 1692 O O . ILE A 1 222 ? -3.608 -12.579 6.599 1.00 96.06 222 ILE A O 1
ATOM 1696 N N . ALA A 1 223 ? -4.349 -13.238 4.584 1.00 94.88 223 ALA A N 1
ATOM 1697 C CA . ALA A 1 223 ? -5.611 -13.784 5.075 1.00 94.88 223 ALA A CA 1
ATOM 1698 C C . ALA A 1 223 ? -5.412 -14.950 6.046 1.00 94.88 223 ALA A C 1
ATOM 1700 O O . ALA A 1 223 ? -6.117 -15.028 7.051 1.00 94.88 223 ALA A O 1
ATOM 1701 N N . LYS A 1 224 ? -4.449 -15.835 5.760 1.00 93.25 224 LYS A N 1
ATOM 1702 C CA . LYS A 1 224 ? -4.147 -17.028 6.565 1.00 93.25 224 LYS A CA 1
ATOM 1703 C C . LYS A 1 224 ? -2.870 -16.898 7.401 1.00 93.25 224 LYS A C 1
ATOM 1705 O O . LYS A 1 224 ? -2.356 -17.919 7.854 1.00 93.25 224 LYS A O 1
ATOM 1710 N N . SER A 1 225 ? -2.343 -15.686 7.596 1.00 94.69 225 SER A N 1
ATOM 1711 C CA . SER A 1 225 ? -1.189 -15.501 8.481 1.00 94.69 225 SER A CA 1
ATOM 1712 C C . SER A 1 225 ? -1.517 -16.028 9.886 1.00 94.69 225 SER A C 1
ATOM 1714 O O . SER A 1 225 ? -2.541 -15.626 10.442 1.00 94.69 225 SER A O 1
ATOM 1716 N N . PRO A 1 226 ? -0.682 -16.908 10.470 1.00 90.44 226 PRO A N 1
ATOM 1717 C CA . PRO A 1 226 ? -0.900 -17.422 11.820 1.00 90.44 226 PRO A CA 1
ATOM 1718 C C . PRO A 1 226 ? -0.538 -16.399 12.905 1.00 90.44 226 PRO A C 1
ATOM 1720 O O . PRO A 1 226 ? -0.969 -16.551 14.045 1.00 90.44 226 PRO A O 1
ATOM 1723 N N . SER A 1 227 ? 0.266 -15.385 12.568 1.00 95.31 227 SER A N 1
ATOM 1724 C CA . SER A 1 227 ? 0.817 -14.427 13.532 1.00 95.31 227 SER A CA 1
ATOM 1725 C C . SER A 1 227 ? 0.127 -13.067 13.500 1.00 95.31 227 SER A C 1
ATOM 1727 O O . SER A 1 227 ? 0.065 -12.414 14.540 1.00 95.31 227 SER A O 1
ATOM 1729 N N . ILE A 1 228 ? -0.405 -12.632 12.349 1.00 96.44 228 ILE A N 1
ATOM 1730 C CA . ILE A 1 228 ? -1.030 -11.307 12.247 1.00 96.44 228 ILE A CA 1
ATOM 1731 C C . ILE A 1 228 ? -2.329 -11.277 13.059 1.00 96.44 228 ILE A C 1
ATOM 1733 O O . ILE A 1 228 ? -3.330 -11.889 12.685 1.00 96.44 228 ILE A O 1
ATOM 1737 N N . ARG A 1 229 ? -2.323 -10.480 14.126 1.00 95.81 229 ARG A N 1
ATOM 1738 C CA . ARG A 1 229 ? -3.461 -10.213 15.011 1.00 95.81 229 ARG A CA 1
ATOM 1739 C C . ARG A 1 229 ? -4.286 -9.012 14.558 1.00 95.81 229 ARG A C 1
ATOM 1741 O O . ARG A 1 229 ? -5.498 -8.995 14.754 1.00 95.81 229 ARG A O 1
ATOM 1748 N N . ALA A 1 230 ? -3.647 -8.027 13.926 1.00 97.06 230 ALA A N 1
ATOM 1749 C CA . ALA A 1 230 ? -4.311 -6.830 13.415 1.00 97.06 230 ALA A CA 1
ATOM 1750 C C . ALA A 1 230 ? -3.802 -6.435 12.022 1.00 97.06 230 ALA A C 1
ATOM 1752 O O . ALA A 1 230 ? -2.606 -6.501 11.735 1.00 97.06 230 ALA A O 1
ATOM 1753 N N . LYS A 1 231 ? -4.725 -6.009 11.158 1.00 97.94 231 LYS A N 1
ATOM 1754 C CA . LYS A 1 231 ? -4.475 -5.558 9.784 1.00 97.94 231 LYS A CA 1
ATOM 1755 C C . LYS A 1 231 ? -5.056 -4.159 9.637 1.00 97.94 231 LYS A C 1
ATOM 1757 O O . LYS A 1 231 ? -6.270 -3.996 9.513 1.00 97.94 231 LYS A O 1
ATOM 1762 N N . VAL A 1 232 ? -4.198 -3.157 9.736 1.00 98.44 232 VAL A N 1
ATOM 1763 C CA . VAL A 1 232 ? -4.600 -1.768 9.943 1.00 98.44 232 VAL A CA 1
ATOM 1764 C C . VAL A 1 232 ? -4.446 -0.975 8.662 1.00 98.44 232 VAL A C 1
ATOM 1766 O O . VAL A 1 232 ? -3.352 -0.911 8.111 1.00 98.44 232 VAL A O 1
ATOM 1769 N N . LEU A 1 233 ? -5.520 -0.337 8.211 1.00 98.56 233 LEU A N 1
ATOM 1770 C CA . LEU A 1 233 ? -5.469 0.660 7.148 1.00 98.56 233 LEU A CA 1
ATOM 1771 C C . LEU A 1 233 ? -5.378 2.059 7.762 1.00 98.56 233 LEU A C 1
ATOM 1773 O O . LEU A 1 233 ? -6.301 2.484 8.458 1.00 98.56 233 LEU A O 1
ATOM 1777 N N . LEU A 1 234 ? -4.282 2.770 7.492 1.00 97.88 234 LEU A N 1
ATOM 1778 C CA . LEU A 1 234 ? -4.156 4.196 7.786 1.00 97.88 234 LEU A CA 1
ATOM 1779 C C . LEU A 1 234 ? -4.775 4.991 6.630 1.00 97.88 234 LEU A C 1
ATOM 1781 O O . LEU A 1 234 ? -4.239 5.004 5.523 1.00 97.88 234 LEU A O 1
ATOM 1785 N N . LEU A 1 235 ? -5.912 5.639 6.875 1.00 97.38 235 LEU A N 1
ATOM 1786 C CA . LEU A 1 235 ? -6.644 6.375 5.845 1.00 97.38 235 LEU A CA 1
ATOM 1787 C C . LEU A 1 235 ? -5.936 7.684 5.477 1.00 97.38 235 LEU A C 1
ATOM 1789 O O . LEU A 1 235 ? -5.525 8.442 6.354 1.00 97.38 235 LEU A O 1
ATOM 1793 N N . ASN A 1 236 ? -5.864 8.002 4.185 1.00 94.56 236 ASN A N 1
ATOM 1794 C CA . ASN A 1 236 ? -5.372 9.305 3.745 1.00 94.56 236 ASN A CA 1
ATOM 1795 C C . ASN A 1 236 ? -6.232 10.452 4.305 1.00 94.56 236 ASN A C 1
ATOM 1797 O O . ASN A 1 236 ? -7.448 10.335 4.449 1.00 94.56 236 ASN A O 1
ATOM 1801 N N . GLY A 1 237 ? -5.590 11.581 4.619 1.00 92.12 237 GLY A N 1
ATOM 1802 C CA . GLY A 1 237 ? -6.289 12.779 5.102 1.00 92.12 237 GLY A CA 1
ATOM 1803 C C . GLY A 1 237 ? -7.108 13.484 4.015 1.00 92.12 237 GLY A C 1
ATOM 1804 O O . GLY A 1 237 ? -8.051 14.208 4.320 1.00 92.12 237 GLY A O 1
ATOM 1805 N N . GLU A 1 238 ? -6.760 13.275 2.749 1.00 93.00 238 GLU A N 1
ATOM 1806 C CA . GLU A 1 238 ? -7.458 13.791 1.574 1.00 93.00 238 GLU A CA 1
ATOM 1807 C C . GLU A 1 238 ? -7.267 12.833 0.396 1.00 93.00 238 GLU A C 1
ATOM 1809 O O . GLU A 1 238 ? -6.323 12.038 0.397 1.00 93.00 238 GLU A O 1
ATOM 1814 N N . ASN A 1 239 ? -8.180 12.890 -0.574 1.00 94.19 239 ASN A N 1
ATOM 1815 C CA . ASN A 1 239 ? -8.038 12.139 -1.816 1.00 94.19 239 ASN A CA 1
ATOM 1816 C C . ASN A 1 239 ? -6.994 12.799 -2.724 1.00 94.19 239 ASN A C 1
ATOM 1818 O O . ASN A 1 239 ? -6.719 13.995 -2.617 1.00 94.19 239 ASN A O 1
ATOM 1822 N N . ASP A 1 240 ? -6.407 11.979 -3.586 1.00 92.19 240 ASP A N 1
ATOM 1823 C CA . ASP A 1 240 ? -5.528 12.389 -4.674 1.00 92.19 240 ASP A CA 1
ATOM 1824 C C . ASP A 1 240 ? -6.196 12.116 -6.032 1.00 92.19 240 ASP A C 1
ATOM 1826 O O . ASP A 1 240 ? -7.337 11.655 -6.110 1.00 92.19 240 ASP A O 1
ATOM 1830 N N . ARG A 1 241 ? -5.465 12.373 -7.121 1.00 91.94 241 ARG A N 1
ATOM 1831 C CA . ARG A 1 241 ? -5.912 12.128 -8.502 1.00 91.94 241 ARG A CA 1
ATOM 1832 C C . ARG A 1 241 ? -6.482 10.727 -8.723 1.00 91.94 241 ARG A C 1
ATOM 1834 O O . ARG A 1 241 ? -7.425 10.576 -9.497 1.00 91.94 241 ARG A O 1
ATOM 1841 N N . GLU A 1 242 ? -5.908 9.724 -8.064 1.00 94.12 242 GLU A N 1
ATOM 1842 C CA . GLU A 1 242 ? -6.260 8.309 -8.222 1.00 94.12 242 GLU A CA 1
ATOM 1843 C C . GLU A 1 242 ? -7.562 7.951 -7.494 1.00 94.12 242 GLU A C 1
ATOM 1845 O O . GLU A 1 242 ? -8.203 6.943 -7.800 1.00 94.12 242 GLU A O 1
ATOM 1850 N N . THR A 1 243 ? -7.926 8.754 -6.494 1.00 95.81 243 THR A N 1
ATOM 1851 C CA . THR A 1 243 ? -8.971 8.457 -5.510 1.00 95.81 243 THR A CA 1
ATOM 1852 C C . THR A 1 243 ? -10.021 9.562 -5.413 1.00 95.81 243 THR A C 1
ATOM 1854 O O . THR A 1 243 ? -10.756 9.641 -4.429 1.00 95.81 243 THR A O 1
ATOM 1857 N N . GLU A 1 244 ? -10.141 10.415 -6.431 1.00 94.00 244 GLU A N 1
ATOM 1858 C CA . GLU A 1 244 ? -11.136 11.488 -6.449 1.00 94.00 244 GLU A CA 1
ATOM 1859 C C . GLU A 1 244 ? -12.552 10.942 -6.184 1.00 94.00 244 GLU A C 1
ATOM 1861 O O . GLU A 1 244 ? -12.996 9.943 -6.760 1.00 94.00 244 GLU A O 1
ATOM 1866 N N . GLY A 1 245 ? -13.264 11.579 -5.251 1.00 94.06 245 GLY A N 1
ATOM 1867 C CA . GLY A 1 245 ? -14.589 11.134 -4.813 1.00 94.06 245 GLY A CA 1
ATOM 1868 C C . GLY A 1 245 ? -14.628 9.794 -4.060 1.00 94.06 245 GLY A C 1
ATOM 1869 O O . GLY A 1 245 ? -15.722 9.262 -3.853 1.00 94.06 245 GLY A O 1
ATOM 1870 N N . TYR A 1 246 ? -13.494 9.213 -3.655 1.00 97.50 246 TYR A N 1
ATOM 1871 C CA . TYR A 1 246 ? -13.489 7.997 -2.839 1.00 97.50 246 TYR A CA 1
ATOM 1872 C C . TYR A 1 246 ? -13.976 8.282 -1.415 1.00 97.50 246 TYR A C 1
ATOM 1874 O O . TYR A 1 246 ? -13.579 9.262 -0.781 1.00 97.50 246 TYR A O 1
ATOM 1882 N N . THR A 1 247 ? -14.785 7.366 -0.889 1.00 98.31 247 THR A N 1
ATOM 1883 C CA . THR A 1 247 ? -15.046 7.216 0.551 1.00 98.31 247 THR A CA 1
ATOM 1884 C C . THR A 1 247 ? -14.046 6.244 1.179 1.00 98.31 247 THR A C 1
ATOM 1886 O O . THR A 1 247 ? -13.450 5.420 0.485 1.00 98.31 247 THR A O 1
ATOM 1889 N N . ALA A 1 248 ? -13.909 6.236 2.505 1.00 98.19 248 ALA A N 1
ATOM 1890 C CA . ALA A 1 248 ? -13.068 5.250 3.192 1.00 98.19 248 ALA A CA 1
ATOM 1891 C C . ALA A 1 248 ? -13.502 3.793 2.922 1.00 98.19 248 ALA A C 1
ATOM 1893 O O . ALA A 1 248 ? -12.669 2.887 2.867 1.00 98.19 248 ALA A O 1
ATOM 1894 N N . ALA A 1 249 ? -14.797 3.560 2.689 1.00 98.50 249 ALA A N 1
ATOM 1895 C CA . ALA A 1 249 ? -15.300 2.253 2.284 1.00 98.50 249 ALA A CA 1
ATOM 1896 C C . ALA A 1 249 ? -14.849 1.868 0.859 1.00 98.50 249 ALA A C 1
ATOM 1898 O O . ALA A 1 249 ? -14.668 0.680 0.588 1.00 98.50 249 ALA A O 1
ATOM 1899 N N . ASP A 1 250 ? -14.628 2.839 -0.034 1.00 98.44 250 ASP A N 1
ATOM 1900 C CA . ASP A 1 250 ? -14.086 2.599 -1.379 1.00 98.44 250 ASP A CA 1
ATOM 1901 C C . ASP A 1 250 ? -12.616 2.162 -1.310 1.00 98.44 250 ASP A C 1
ATOM 1903 O O . ASP A 1 250 ? -12.250 1.196 -1.975 1.00 98.44 250 ASP A O 1
ATOM 1907 N N . TYR A 1 251 ? -11.804 2.777 -0.439 1.00 98.44 251 TYR A N 1
ATOM 1908 C CA . TYR A 1 251 ? -10.421 2.336 -0.178 1.00 98.44 251 TYR A CA 1
ATOM 1909 C C . TYR A 1 251 ? -10.376 0.870 0.272 1.00 98.44 251 TYR A C 1
ATOM 1911 O O . TYR A 1 251 ? -9.616 0.062 -0.267 1.00 98.44 251 TYR A O 1
ATOM 1919 N N . ILE A 1 252 ? -11.228 0.511 1.240 1.00 98.50 252 ILE A N 1
ATOM 1920 C CA . ILE A 1 252 ? -11.340 -0.867 1.732 1.00 98.50 252 ILE A CA 1
ATOM 1921 C C . ILE A 1 252 ? -11.764 -1.803 0.594 1.00 98.50 252 ILE A C 1
ATOM 1923 O O . ILE A 1 252 ? -11.172 -2.869 0.428 1.00 98.50 252 ILE A O 1
ATOM 1927 N N . ARG A 1 253 ? -12.762 -1.416 -0.211 1.00 97.88 253 ARG A N 1
ATOM 1928 C CA . ARG A 1 253 ? -13.236 -2.231 -1.338 1.00 97.88 253 ARG A CA 1
ATOM 1929 C C . ARG A 1 253 ? -12.153 -2.439 -2.393 1.00 97.88 253 ARG A C 1
ATOM 1931 O O . ARG A 1 253 ? -11.965 -3.584 -2.786 1.00 97.88 253 ARG A O 1
ATOM 1938 N N . ALA A 1 254 ? -11.398 -1.409 -2.766 1.00 97.75 254 ALA A N 1
ATOM 1939 C CA . ALA A 1 254 ? -10.303 -1.522 -3.730 1.00 97.75 254 ALA A CA 1
ATOM 1940 C C . ALA A 1 254 ? -9.213 -2.507 -3.262 1.00 97.75 254 ALA A C 1
ATOM 1942 O O . ALA A 1 254 ? -8.790 -3.382 -4.023 1.00 97.75 254 ALA A O 1
ATOM 1943 N N . ILE A 1 255 ? -8.811 -2.437 -1.985 1.00 97.81 255 ILE A N 1
ATOM 1944 C CA . ILE A 1 255 ? -7.838 -3.374 -1.395 1.00 97.81 255 ILE A CA 1
ATOM 1945 C C . ILE A 1 255 ? -8.385 -4.806 -1.396 1.00 97.81 255 ILE A C 1
ATOM 1947 O O . ILE A 1 255 ? -7.707 -5.733 -1.842 1.00 97.81 255 ILE A O 1
ATOM 1951 N N . VAL A 1 256 ? -9.616 -4.996 -0.915 1.00 96.88 256 VAL A N 1
ATOM 1952 C CA . VAL A 1 256 ? -10.244 -6.323 -0.815 1.00 96.88 256 VAL A CA 1
ATOM 1953 C C . VAL A 1 256 ? -10.465 -6.936 -2.195 1.00 96.88 256 VAL A C 1
ATOM 1955 O O . VAL A 1 256 ? -10.211 -8.124 -2.372 1.00 96.88 256 VAL A O 1
ATOM 1958 N N . GLN A 1 257 ? -10.917 -6.149 -3.173 1.00 95.06 257 GLN A N 1
ATOM 1959 C CA . GLN A 1 257 ? -11.102 -6.597 -4.554 1.00 95.06 257 GLN A CA 1
ATOM 1960 C C . GLN A 1 257 ? -9.772 -6.990 -5.187 1.00 95.06 257 GLN A C 1
ATOM 1962 O O . GLN A 1 257 ? -9.694 -8.062 -5.776 1.00 95.06 257 GLN A O 1
ATOM 1967 N N . THR A 1 258 ? -8.723 -6.184 -5.004 1.00 94.69 258 THR A N 1
ATOM 1968 C CA . THR A 1 258 ? -7.376 -6.504 -5.499 1.00 94.69 258 THR A CA 1
ATOM 1969 C C . THR A 1 258 ? -6.874 -7.823 -4.915 1.00 94.69 258 THR A C 1
ATOM 1971 O O . THR A 1 258 ? -6.441 -8.699 -5.658 1.00 94.69 258 THR A O 1
ATOM 1974 N N . LEU A 1 259 ? -6.967 -8.003 -3.595 1.00 93.69 259 LEU A N 1
ATOM 1975 C CA . LEU A 1 259 ? -6.484 -9.215 -2.927 1.00 93.69 259 LEU A CA 1
ATOM 1976 C C . LEU A 1 259 ? -7.335 -10.453 -3.256 1.00 93.69 259 LEU A C 1
ATOM 1978 O O . LEU A 1 259 ? -6.806 -11.558 -3.332 1.00 93.69 259 LEU A O 1
ATOM 1982 N N . ASN A 1 260 ? -8.638 -10.289 -3.488 1.00 92.50 260 ASN A N 1
ATOM 1983 C CA . ASN A 1 260 ? -9.515 -11.376 -3.932 1.00 92.50 260 ASN A CA 1
ATOM 1984 C C . ASN A 1 260 ? -9.516 -11.583 -5.455 1.00 92.50 260 ASN A C 1
ATOM 1986 O O . ASN A 1 260 ? -10.237 -12.461 -5.938 1.00 92.50 260 ASN A O 1
ATOM 1990 N N . ASN A 1 261 ? -8.758 -10.795 -6.225 1.00 86.19 261 ASN A N 1
ATOM 1991 C CA . ASN A 1 261 ? -8.730 -10.945 -7.669 1.00 86.19 261 ASN A CA 1
ATOM 1992 C C . ASN A 1 261 ? -8.004 -12.247 -8.042 1.00 86.19 261 ASN A C 1
ATOM 1994 O O . ASN A 1 261 ? -6.791 -12.397 -7.888 1.00 86.19 261 ASN A O 1
ATOM 1998 N N . ASN A 1 262 ? -8.774 -13.206 -8.553 1.00 64.06 262 ASN A N 1
ATOM 1999 C CA . ASN A 1 262 ? -8.298 -14.548 -8.877 1.00 64.06 262 ASN A CA 1
ATOM 2000 C C . ASN A 1 262 ? -7.506 -14.620 -10.190 1.00 64.06 262 ASN A C 1
ATOM 2002 O O . ASN A 1 262 ? -7.037 -15.701 -10.549 1.00 64.06 262 ASN A O 1
ATOM 2006 N N . ASN A 1 263 ? -7.288 -13.497 -10.882 1.00 59.94 263 ASN A N 1
ATOM 2007 C CA . ASN A 1 263 ? -6.473 -13.455 -12.101 1.00 59.94 263 ASN A CA 1
ATOM 2008 C C . ASN A 1 263 ? -5.015 -13.903 -11.861 1.00 59.94 263 ASN A C 1
ATOM 2010 O O . ASN A 1 263 ? -4.302 -14.233 -12.800 1.00 59.94 263 ASN A O 1
ATOM 2014 N N . HIS A 1 264 ? -4.569 -14.000 -10.605 1.00 57.97 264 HIS A N 1
ATOM 2015 C CA . HIS A 1 264 ? -3.251 -14.535 -10.239 1.00 57.97 264 HIS A CA 1
ATOM 2016 C C . HIS A 1 264 ? -3.227 -16.065 -10.009 1.00 57.97 264 HIS A C 1
ATOM 2018 O O . HIS A 1 264 ? -2.170 -16.626 -9.686 1.00 57.97 264 HIS A O 1
ATOM 2024 N N . SER A 1 265 ? -4.371 -16.746 -10.159 1.00 49.25 265 SER A N 1
ATOM 2025 C CA . SER A 1 265 ? -4.617 -18.100 -9.637 1.00 49.25 265 SER A CA 1
ATOM 2026 C C . SER A 1 265 ? -4.892 -19.187 -10.680 1.00 49.25 265 SER A C 1
ATOM 2028 O O . SER A 1 265 ? -5.237 -20.294 -10.279 1.00 49.25 265 SER A O 1
ATOM 2030 N N . THR A 1 266 ? -4.712 -18.971 -11.985 1.00 44.22 266 THR A N 1
ATOM 2031 C CA . THR A 1 266 ? -4.915 -20.059 -12.965 1.00 44.22 266 THR A CA 1
ATOM 2032 C C . THR A 1 266 ? -3.603 -20.753 -13.348 1.00 44.22 266 THR A C 1
ATOM 2034 O O . THR A 1 266 ? -2.896 -20.274 -14.238 1.00 44.22 266 THR A O 1
ATOM 2037 N N . PRO A 1 267 ? -3.243 -21.908 -12.749 1.00 46.78 267 PRO A N 1
ATOM 2038 C CA . PRO A 1 267 ? -2.418 -22.870 -13.459 1.00 46.78 267 PRO A CA 1
ATOM 2039 C C . PRO A 1 267 ? -3.261 -23.474 -14.590 1.00 46.78 267 PRO A C 1
ATOM 2041 O O . PRO A 1 267 ? -4.364 -23.961 -14.361 1.00 46.78 267 PRO A O 1
ATOM 2044 N N . VAL A 1 268 ? -2.726 -23.463 -15.812 1.00 48.50 268 VAL A N 1
ATOM 2045 C CA . VAL A 1 268 ? -3.360 -24.053 -17.008 1.00 48.50 268 VAL A CA 1
ATOM 2046 C C . VAL A 1 268 ? -3.573 -25.573 -16.851 1.00 48.50 268 VAL A C 1
ATOM 2048 O O . VAL A 1 268 ? -4.397 -26.153 -17.546 1.00 48.50 268 VAL A O 1
ATOM 2051 N N . TYR A 1 269 ? -2.905 -26.218 -15.884 1.00 44.34 269 TYR A N 1
ATOM 2052 C CA . TYR A 1 269 ? -3.102 -27.626 -15.534 1.00 44.34 269 TYR A CA 1
ATOM 2053 C C . TYR A 1 269 ? -2.915 -27.851 -14.022 1.00 44.34 269 TYR A C 1
ATOM 2055 O O . TYR A 1 269 ? -1.820 -27.662 -13.494 1.00 44.34 269 TYR A O 1
ATOM 2063 N N . GLY A 1 270 ? -3.977 -28.257 -13.315 1.00 47.09 270 GLY A N 1
ATOM 2064 C CA . GLY A 1 270 ? -3.922 -28.676 -11.908 1.00 47.09 270 GLY A CA 1
ATOM 2065 C C . GLY A 1 270 ? -5.288 -28.666 -11.211 1.00 47.09 270 GLY A C 1
ATOM 2066 O O . GLY A 1 270 ? -6.032 -27.696 -11.306 1.00 47.09 270 GLY A O 1
ATOM 2067 N N . LEU A 1 271 ? -5.608 -29.729 -10.463 1.00 42.28 271 LEU A N 1
ATOM 2068 C CA . LEU A 1 271 ? -6.822 -29.908 -9.635 1.00 42.28 271 LEU A CA 1
ATOM 2069 C C . LEU A 1 271 ? -6.846 -29.003 -8.371 1.00 42.28 271 LEU A C 1
ATOM 2071 O O . LEU A 1 271 ? -7.254 -29.430 -7.296 1.00 42.28 271 LEU A O 1
ATOM 2075 N N . GLY A 1 272 ? -6.373 -27.756 -8.476 1.00 41.84 272 GLY A N 1
ATOM 2076 C CA . GLY A 1 272 ? -6.181 -26.821 -7.353 1.00 41.84 272 GLY A CA 1
ATOM 2077 C C . GLY A 1 272 ? -6.988 -25.520 -7.444 1.00 41.84 272 GLY A C 1
ATOM 2078 O O . GLY A 1 272 ? -6.662 -24.560 -6.754 1.00 41.84 272 GLY A O 1
ATOM 2079 N N . GLY A 1 273 ? -8.010 -25.462 -8.301 1.00 45.66 273 GLY A N 1
ATOM 2080 C CA . GLY A 1 273 ? -8.787 -24.255 -8.618 1.00 45.66 273 GLY A CA 1
ATOM 2081 C C . GLY A 1 273 ? -9.838 -23.845 -7.581 1.00 45.66 273 GLY A C 1
ATOM 2082 O O . GLY A 1 273 ? -10.949 -23.478 -7.955 1.00 45.66 273 GLY A O 1
ATOM 2083 N N . ALA A 1 274 ? -9.535 -23.918 -6.284 1.00 48.88 274 ALA A N 1
ATOM 2084 C CA . ALA A 1 274 ? -10.427 -23.347 -5.279 1.00 48.88 274 ALA A CA 1
ATOM 2085 C C . ALA A 1 274 ? -10.277 -21.816 -5.283 1.00 48.88 274 ALA A C 1
ATOM 2087 O O . ALA A 1 274 ? -9.406 -21.277 -4.598 1.00 48.88 274 ALA A O 1
ATOM 2088 N N . ASN A 1 275 ? -11.128 -21.121 -6.051 1.00 59.88 275 ASN A N 1
ATOM 2089 C CA . ASN A 1 275 ? -11.326 -19.673 -5.934 1.00 59.88 275 ASN A CA 1
ATOM 2090 C C . ASN A 1 275 ? -11.772 -19.364 -4.501 1.00 59.88 275 ASN A C 1
ATOM 2092 O O . ASN A 1 275 ? -12.947 -19.483 -4.155 1.00 59.88 275 ASN A O 1
ATOM 2096 N N . THR A 1 276 ? -10.811 -19.028 -3.647 1.00 69.06 276 THR A N 1
ATOM 2097 C CA . THR A 1 276 ? -11.074 -18.711 -2.249 1.00 69.06 276 THR A CA 1
ATOM 2098 C C . THR A 1 276 ? -11.227 -17.206 -2.147 1.00 69.06 276 THR A C 1
ATOM 2100 O O . THR A 1 276 ? -10.240 -16.479 -2.137 1.00 69.06 276 THR A O 1
ATOM 2103 N N . THR A 1 277 ? -12.470 -16.742 -2.089 1.00 87.81 277 THR A N 1
ATOM 2104 C CA . THR A 1 277 ? -12.774 -15.351 -1.755 1.00 87.81 277 THR A CA 1
ATOM 2105 C C . THR A 1 277 ? -12.797 -15.208 -0.239 1.00 87.81 277 THR A C 1
ATOM 2107 O O . THR A 1 277 ? -13.531 -15.917 0.450 1.00 87.81 277 THR A O 1
ATOM 2110 N N . TYR A 1 278 ? -11.993 -14.291 0.284 1.00 93.00 278 TYR A N 1
ATOM 2111 C CA . TYR A 1 278 ? -11.930 -14.000 1.709 1.00 93.00 278 TYR A CA 1
ATOM 2112 C C . TYR A 1 278 ? -12.819 -12.801 2.069 1.00 93.00 278 TYR A C 1
ATOM 2114 O O . TYR A 1 278 ? -12.952 -11.874 1.263 1.00 93.00 278 TYR A O 1
ATOM 2122 N N . PRO A 1 279 ? -13.416 -12.781 3.276 1.00 95.50 279 PRO A N 1
ATOM 2123 C CA . PRO A 1 279 ? -14.159 -11.619 3.753 1.00 95.50 279 PRO A CA 1
ATOM 2124 C C . PRO A 1 279 ? -13.225 -10.423 3.978 1.00 95.50 279 PRO A C 1
ATOM 2126 O O . PRO A 1 279 ? -12.028 -10.596 4.204 1.00 95.50 279 PRO A O 1
ATOM 2129 N N . THR A 1 280 ? -13.775 -9.208 3.999 1.00 97.31 280 THR A N 1
ATOM 2130 C CA . THR A 1 280 ? -13.015 -7.971 4.256 1.00 97.31 280 THR A CA 1
ATOM 2131 C C . THR A 1 280 ? -12.161 -8.050 5.524 1.00 97.31 280 THR A C 1
ATOM 2133 O O . THR A 1 280 ? -10.992 -7.671 5.489 1.00 97.31 280 THR A O 1
ATOM 2136 N N . SER A 1 281 ? -12.697 -8.622 6.607 1.00 95.19 281 SER A N 1
ATOM 2137 C CA . SER A 1 281 ? -11.991 -8.791 7.886 1.00 95.19 281 SER A CA 1
ATOM 2138 C C . SER A 1 281 ? -10.744 -9.682 7.805 1.00 95.19 281 SER A C 1
ATOM 2140 O O . SER A 1 281 ? -9.861 -9.601 8.660 1.00 95.19 281 SER A O 1
ATOM 2142 N N . ALA A 1 282 ? -10.620 -10.509 6.762 1.00 96.31 282 ALA A N 1
ATOM 2143 C CA . ALA A 1 282 ? -9.408 -11.278 6.509 1.00 96.31 282 ALA A CA 1
ATOM 2144 C C . ALA A 1 282 ? -8.257 -10.409 5.982 1.00 96.31 282 ALA A C 1
ATOM 2146 O O . ALA A 1 282 ? -7.105 -10.825 6.087 1.00 96.31 282 ALA A O 1
ATOM 2147 N N . PHE A 1 283 ? -8.536 -9.219 5.449 1.00 97.81 283 PHE A N 1
ATOM 2148 C CA . PHE A 1 283 ? -7.522 -8.308 4.918 1.00 97.81 283 PHE A CA 1
ATOM 2149 C C . PHE A 1 283 ? -7.377 -7.038 5.739 1.00 97.81 283 PHE A C 1
ATOM 2151 O O . PHE A 1 283 ? -6.263 -6.559 5.884 1.00 97.81 283 PHE A O 1
ATOM 2158 N N . ILE A 1 284 ? -8.461 -6.505 6.298 1.00 98.31 284 ILE A N 1
ATOM 2159 C CA . ILE A 1 284 ? -8.449 -5.266 7.078 1.00 98.31 284 ILE A CA 1
ATOM 2160 C C . ILE A 1 284 ? -9.310 -5.489 8.320 1.00 98.31 284 ILE A C 1
ATOM 2162 O O . ILE A 1 284 ? -10.488 -5.808 8.206 1.00 98.31 284 ILE A O 1
ATOM 2166 N N . THR A 1 285 ? -8.729 -5.327 9.505 1.00 97.81 285 THR A N 1
ATOM 2167 C CA . THR A 1 285 ? -9.434 -5.445 10.790 1.00 97.81 285 THR A CA 1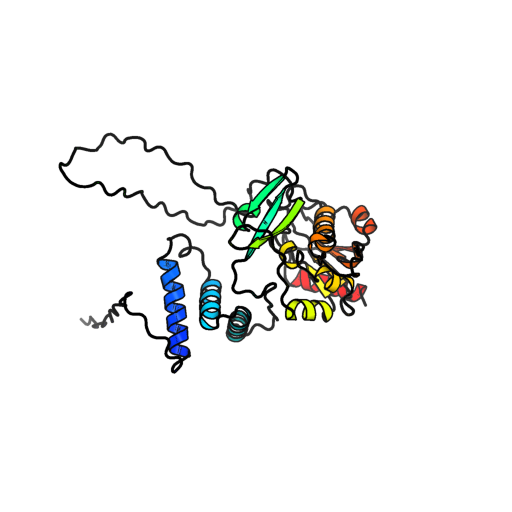
ATOM 2168 C C . THR A 1 285 ? -9.763 -4.086 11.390 1.00 97.81 285 THR A C 1
ATOM 2170 O O . THR A 1 285 ? -10.788 -3.942 12.057 1.00 97.81 285 THR A O 1
ATOM 2173 N N . ASP A 1 286 ? -8.907 -3.089 11.154 1.00 98.44 286 ASP A N 1
ATOM 2174 C CA . ASP A 1 286 ? -9.027 -1.753 11.728 1.00 98.44 286 ASP A CA 1
ATOM 2175 C C . ASP A 1 286 ? -8.770 -0.696 10.647 1.00 98.44 286 ASP A C 1
ATOM 2177 O O . ASP A 1 286 ? -7.795 -0.769 9.899 1.00 98.44 286 ASP A O 1
ATOM 2181 N N . LEU A 1 287 ? -9.644 0.302 10.588 1.00 98.38 287 LEU A N 1
ATOM 2182 C CA . LEU A 1 287 ? -9.455 1.543 9.857 1.00 98.38 287 LEU A CA 1
ATOM 2183 C C . LEU A 1 287 ? -9.098 2.632 10.866 1.00 98.38 287 LEU A C 1
ATOM 2185 O O . LEU A 1 287 ? -9.904 2.963 11.739 1.00 98.38 287 LEU A O 1
ATOM 2189 N N . VAL A 1 288 ? -7.909 3.202 10.721 1.00 98.00 288 VAL A N 1
ATOM 2190 C CA . VAL A 1 288 ? -7.422 4.315 11.535 1.00 98.00 288 VAL A CA 1
ATOM 2191 C C . VAL A 1 288 ? -7.450 5.578 10.688 1.00 98.00 288 VAL A C 1
ATOM 2193 O O . VAL A 1 288 ? -6.889 5.608 9.592 1.00 98.00 288 VAL A O 1
ATOM 2196 N N . TYR A 1 289 ? -8.088 6.629 11.191 1.00 97.25 289 TYR A N 1
ATOM 2197 C CA . TYR A 1 289 ? -8.176 7.916 10.505 1.00 97.25 289 TYR A CA 1
ATOM 2198 C C . TYR A 1 289 ? -8.031 9.075 11.488 1.00 97.25 289 TYR A C 1
ATOM 2200 O O . TYR A 1 289 ? -8.285 8.941 12.685 1.00 97.25 289 TYR A O 1
ATOM 2208 N N . LEU A 1 290 ? -7.589 10.217 10.964 1.00 95.81 290 LEU A N 1
ATOM 2209 C CA . LEU A 1 290 ? -7.445 11.438 11.744 1.00 95.81 290 LEU A CA 1
ATOM 2210 C C . LEU A 1 290 ? -8.732 12.251 11.718 1.00 95.81 290 LEU A C 1
ATOM 2212 O O . LEU A 1 290 ? -9.417 12.343 10.693 1.00 95.81 290 LEU A O 1
ATOM 2216 N N . LYS A 1 291 ? -9.021 12.886 12.847 1.00 94.25 291 LYS A N 1
ATOM 2217 C CA . LYS A 1 291 ? -10.117 13.835 12.980 1.00 94.25 291 LYS A CA 1
ATOM 2218 C C . LYS A 1 291 ? -9.951 14.982 11.986 1.00 94.25 291 LYS A C 1
ATOM 2220 O O . LYS A 1 291 ? -8.878 15.565 11.859 1.00 94.25 291 LYS A O 1
ATOM 2225 N N . GLY A 1 292 ? -11.033 15.318 11.289 1.00 91.31 292 GLY A N 1
ATOM 2226 C CA . GLY A 1 292 ? -11.007 16.349 10.248 1.00 91.31 292 GLY A CA 1
ATOM 2227 C C . GLY A 1 292 ? -10.437 15.882 8.905 1.00 91.31 292 GLY A C 1
ATOM 2228 O O . GLY A 1 292 ? -10.155 16.727 8.057 1.00 91.31 292 GLY A O 1
ATOM 2229 N N . THR A 1 293 ? -10.285 14.567 8.687 1.00 94.06 293 THR A N 1
ATOM 2230 C CA . THR A 1 293 ? -10.033 14.025 7.343 1.00 94.06 293 THR A CA 1
ATOM 2231 C C . THR A 1 293 ? -11.098 14.505 6.351 1.00 94.06 293 THR A C 1
ATOM 2233 O O . THR A 1 293 ? -12.288 14.574 6.670 1.00 94.06 293 THR A O 1
ATOM 2236 N N . LYS A 1 294 ? -10.665 14.846 5.135 1.00 94.81 294 LYS A N 1
ATOM 2237 C CA . LYS A 1 294 ? -11.546 15.227 4.025 1.00 94.81 294 LYS A CA 1
ATOM 2238 C C . LYS A 1 294 ? -12.165 14.008 3.339 1.00 94.81 294 LYS A C 1
ATOM 2240 O O . LYS A 1 294 ? -13.150 14.161 2.622 1.00 94.81 294 LYS A O 1
ATOM 2245 N N . VAL A 1 295 ? -11.600 12.815 3.538 1.00 96.38 295 VAL A N 1
ATOM 2246 C CA . VAL A 1 295 ? -12.141 11.570 2.980 1.00 96.38 295 VAL A CA 1
ATOM 2247 C C . VAL A 1 295 ? -13.377 11.160 3.788 1.00 96.38 295 VAL A C 1
ATOM 2249 O O . VAL A 1 295 ? -13.257 10.956 4.997 1.00 96.38 295 VAL A O 1
ATOM 2252 N N . PRO A 1 296 ? -14.565 11.006 3.174 1.00 97.81 296 PRO A N 1
ATOM 2253 C CA . PRO A 1 296 ? -15.772 10.649 3.914 1.00 97.81 296 PRO A CA 1
ATOM 2254 C C . PRO A 1 296 ? -15.662 9.277 4.594 1.00 97.81 296 PRO A C 1
ATOM 2256 O O . PRO A 1 296 ? -15.348 8.274 3.944 1.00 97.81 296 PRO A O 1
ATOM 2259 N N . VAL A 1 297 ? -15.976 9.222 5.893 1.00 98.00 297 VAL A N 1
ATOM 2260 C CA . VAL A 1 297 ? -15.953 7.994 6.704 1.00 98.00 297 VAL A CA 1
ATOM 2261 C C . VAL A 1 297 ? -17.360 7.659 7.200 1.00 98.00 297 VAL A C 1
ATOM 2263 O O . VAL A 1 297 ? -17.849 8.246 8.164 1.00 98.00 297 VAL A O 1
ATOM 2266 N N . ASP A 1 298 ? -18.009 6.674 6.575 1.00 97.81 298 ASP A N 1
ATOM 2267 C CA . ASP A 1 298 ? -19.244 6.084 7.104 1.00 97.81 298 ASP A CA 1
ATOM 2268 C C . ASP A 1 298 ? -18.904 4.928 8.055 1.00 97.81 298 ASP A C 1
ATOM 2270 O O . ASP A 1 298 ? -18.716 3.776 7.654 1.00 97.81 298 ASP A O 1
ATOM 2274 N N . VAL A 1 299 ? -18.829 5.246 9.349 1.00 97.94 299 VAL A N 1
ATOM 2275 C CA . VAL A 1 299 ? -18.499 4.276 10.403 1.00 97.94 299 VAL A CA 1
ATOM 2276 C C . VAL A 1 299 ? -19.479 3.101 10.429 1.00 97.94 299 VAL A C 1
ATOM 2278 O O . VAL A 1 299 ? -19.059 1.969 10.676 1.00 97.94 299 VAL A O 1
ATOM 2281 N N . LYS A 1 300 ? -20.771 3.324 10.152 1.00 97.75 300 LYS A N 1
ATOM 2282 C CA . LYS A 1 300 ? -21.774 2.250 10.180 1.00 97.75 300 LYS A CA 1
ATOM 2283 C C . LYS A 1 300 ? -21.548 1.286 9.024 1.00 97.75 300 LYS A C 1
ATOM 2285 O O . LYS A 1 300 ? -21.492 0.079 9.253 1.00 97.75 300 LYS A O 1
ATOM 2290 N N . GLN A 1 301 ? -21.370 1.813 7.812 1.00 97.88 301 GLN A N 1
ATOM 2291 C CA . GLN A 1 301 ? -21.079 1.002 6.631 1.00 97.88 301 GLN A CA 1
ATOM 2292 C C . GLN A 1 301 ? -19.802 0.175 6.827 1.00 97.88 301 GLN A C 1
ATOM 2294 O O . GLN A 1 301 ? -19.799 -1.024 6.566 1.00 97.88 301 GLN A O 1
ATOM 2299 N N . ILE A 1 302 ? -18.733 0.793 7.325 1.00 98.25 302 ILE A N 1
ATOM 2300 C CA . ILE A 1 302 ? -17.429 0.139 7.499 1.00 98.25 302 ILE A CA 1
ATOM 2301 C C . ILE A 1 302 ? -17.486 -0.926 8.605 1.00 98.25 302 ILE A C 1
ATOM 2303 O O . ILE A 1 302 ? -16.957 -2.026 8.436 1.00 98.25 302 ILE A O 1
ATOM 2307 N N 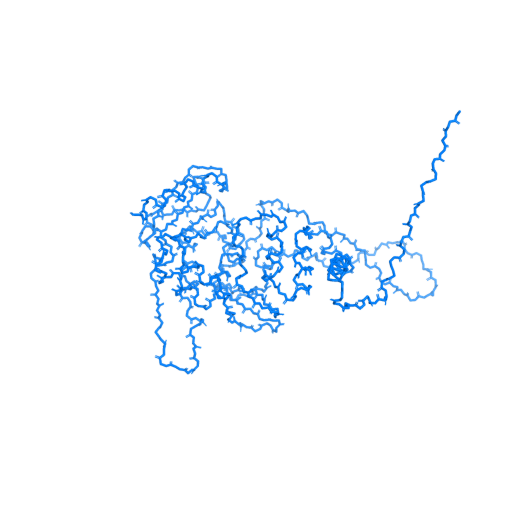. THR A 1 303 ? -18.230 -0.663 9.683 1.00 97.50 303 THR A N 1
ATOM 2308 C CA . THR A 1 303 ? -18.488 -1.661 10.733 1.00 97.50 303 THR A CA 1
ATOM 2309 C C . THR A 1 303 ? -19.260 -2.867 10.188 1.00 97.50 303 THR A C 1
ATOM 2311 O O . THR A 1 303 ? -18.927 -4.004 10.519 1.00 97.50 303 THR A O 1
ATOM 2314 N N . LEU A 1 304 ? -20.240 -2.655 9.297 1.00 97.38 304 LEU A N 1
ATOM 2315 C CA . LEU A 1 304 ? -20.965 -3.742 8.621 1.00 97.38 304 LEU A CA 1
ATOM 2316 C C . LEU A 1 304 ? -20.066 -4.573 7.691 1.00 97.38 304 LEU A C 1
ATOM 2318 O O . LEU A 1 304 ? -20.344 -5.750 7.472 1.00 97.38 304 LEU A O 1
ATOM 2322 N N . MET A 1 305 ? -18.968 -4.001 7.187 1.00 97.25 305 MET A N 1
ATOM 2323 C CA . MET A 1 305 ? -17.933 -4.737 6.448 1.00 97.25 305 MET A CA 1
ATOM 2324 C C . MET A 1 305 ? -17.013 -5.562 7.372 1.00 97.25 305 MET A C 1
ATOM 2326 O O . MET A 1 305 ? -16.123 -6.258 6.888 1.00 97.25 305 MET A O 1
ATOM 2330 N N . GLY A 1 306 ? -17.210 -5.506 8.694 1.00 96.88 306 GLY A N 1
ATOM 2331 C CA . GLY A 1 306 ? -16.399 -6.219 9.682 1.00 96.88 306 GLY A CA 1
ATOM 2332 C C . GLY A 1 306 ? -15.093 -5.510 10.051 1.00 96.88 306 GLY A C 1
ATOM 2333 O O . GLY A 1 306 ? -14.183 -6.161 10.562 1.00 96.88 306 GLY A O 1
ATOM 2334 N N . VAL A 1 307 ? -14.992 -4.202 9.790 1.00 98.25 307 VAL A N 1
ATOM 2335 C CA . VAL A 1 307 ? -13.808 -3.378 10.076 1.00 98.25 307 VAL A CA 1
ATOM 2336 C C . VAL A 1 307 ? -14.110 -2.417 11.224 1.00 98.25 307 VAL A C 1
ATOM 2338 O O . VAL A 1 307 ? -15.125 -1.723 11.210 1.00 98.25 307 VAL A O 1
ATOM 2341 N N . ARG A 1 308 ? -13.224 -2.344 12.220 1.00 97.81 308 ARG A N 1
ATOM 2342 C CA . ARG A 1 308 ? -13.345 -1.384 13.326 1.00 97.81 308 ARG A CA 1
ATOM 2343 C C . ARG A 1 308 ? -12.822 -0.017 12.909 1.00 97.81 308 ARG A C 1
ATOM 2345 O O . ARG A 1 308 ? -11.697 0.088 12.440 1.00 97.81 308 ARG A O 1
ATOM 2352 N N . CYS A 1 309 ? -13.597 1.029 13.148 1.00 97.75 309 CYS A N 1
ATOM 2353 C CA . CYS A 1 309 ? -13.170 2.406 12.924 1.00 97.75 309 CYS A CA 1
ATOM 2354 C C . CYS A 1 309 ? -12.554 2.994 14.197 1.00 97.75 309 CYS A C 1
ATOM 2356 O O . CYS A 1 309 ? -13.165 2.912 15.263 1.00 97.75 309 CYS A O 1
ATOM 2358 N N . ARG A 1 310 ? -11.371 3.604 14.084 1.00 96.19 310 ARG A N 1
ATOM 2359 C CA . ARG A 1 310 ? -10.687 4.304 15.178 1.00 96.19 310 ARG A CA 1
ATOM 2360 C C . ARG A 1 310 ? -10.276 5.700 14.720 1.00 96.19 310 ARG A C 1
ATOM 2362 O O . ARG A 1 310 ? -9.436 5.842 13.831 1.00 96.19 310 ARG A O 1
ATOM 2369 N N . GLU A 1 311 ? -10.891 6.709 15.323 1.00 96.50 311 GLU A N 1
ATOM 2370 C CA . GLU A 1 311 ? -10.566 8.114 15.089 1.00 96.50 311 GLU A CA 1
ATOM 2371 C C . GLU A 1 311 ? -9.515 8.581 16.097 1.00 96.50 311 GLU A C 1
ATOM 2373 O O . GLU A 1 311 ? -9.644 8.310 17.290 1.00 96.50 311 GLU A O 1
ATOM 2378 N N . PHE A 1 312 ? -8.504 9.307 15.625 1.00 95.19 312 PHE A N 1
ATOM 2379 C CA . PHE A 1 312 ? -7.488 9.925 16.475 1.00 95.19 312 PHE A CA 1
ATOM 2380 C C . PHE A 1 312 ? -7.401 11.425 16.220 1.00 95.19 312 PHE A C 1
ATOM 2382 O O . PHE A 1 312 ? -7.527 11.887 15.083 1.00 95.19 312 PHE A O 1
ATOM 2389 N N . ASP A 1 313 ? -7.135 12.192 17.274 1.00 91.19 313 ASP A N 1
ATOM 2390 C CA . ASP A 1 313 ? -6.734 13.587 17.122 1.00 91.19 313 ASP A CA 1
ATOM 2391 C C . ASP A 1 313 ? -5.334 13.658 16.480 1.00 91.19 313 ASP A C 1
ATOM 2393 O O . ASP A 1 313 ? -4.445 12.847 16.757 1.00 91.19 313 ASP A O 1
ATOM 2397 N N . GLY A 1 314 ? -5.131 14.636 15.601 1.00 80.88 314 GLY A N 1
ATOM 2398 C CA . GLY A 1 314 ? -3.871 14.828 14.892 1.00 80.88 314 GLY A CA 1
ATOM 2399 C C . GLY A 1 314 ? -3.905 16.043 13.971 1.00 80.88 314 GLY A C 1
ATOM 2400 O O . GLY A 1 314 ? -4.913 16.746 13.879 1.00 80.88 314 GLY A O 1
ATOM 2401 N N . GLY A 1 315 ? -2.778 16.305 13.305 1.00 78.94 315 GLY A N 1
ATOM 2402 C CA . GLY A 1 315 ? -2.694 17.316 12.250 1.00 78.94 315 GLY A CA 1
ATOM 2403 C C . GLY A 1 315 ? -3.340 16.853 10.939 1.00 78.94 315 GLY A C 1
ATOM 2404 O O . GLY A 1 315 ? -4.055 15.859 10.882 1.00 78.94 315 GLY A O 1
ATOM 2405 N N . SER A 1 316 ? -3.028 17.535 9.835 1.00 80.44 316 SER A N 1
ATOM 2406 C CA . SER A 1 316 ? -3.501 17.139 8.494 1.00 80.44 316 SER A CA 1
ATOM 2407 C C . SER A 1 316 ? -2.890 15.829 7.974 1.00 80.44 316 SER A C 1
ATOM 2409 O O . SER A 1 316 ? -3.312 15.315 6.939 1.00 80.44 316 SER A O 1
ATOM 2411 N N . ARG A 1 317 ? -1.871 15.296 8.659 1.00 86.25 317 ARG A N 1
ATOM 2412 C CA . ARG A 1 317 ? -1.177 14.047 8.328 1.00 86.25 317 ARG A CA 1
ATOM 2413 C C . ARG A 1 317 ? -0.784 13.309 9.595 1.00 86.25 317 ARG A C 1
ATOM 2415 O O . ARG A 1 317 ? -0.599 13.923 10.642 1.00 86.25 317 ARG A O 1
ATOM 2422 N N . PHE A 1 318 ? -0.598 12.003 9.450 1.00 90.00 318 PHE A N 1
ATOM 2423 C CA . PHE A 1 318 ? -0.031 11.166 10.494 1.00 90.00 318 PHE A CA 1
ATOM 2424 C C . PHE A 1 318 ? 1.401 11.595 10.807 1.00 90.00 318 PHE A C 1
ATOM 2426 O O . PHE A 1 318 ? 2.251 11.644 9.916 1.00 90.00 318 PHE A O 1
ATOM 2433 N N . ASP A 1 319 ? 1.665 11.865 12.081 1.00 91.44 319 ASP A N 1
ATOM 2434 C CA . ASP A 1 319 ? 3.016 11.936 12.618 1.00 91.44 319 ASP A CA 1
ATOM 2435 C C . ASP A 1 319 ? 3.371 10.641 13.367 1.00 91.44 319 ASP A C 1
ATOM 2437 O O . ASP A 1 319 ? 2.526 9.775 13.618 1.00 91.44 319 ASP A O 1
ATOM 2441 N N . ALA A 1 320 ? 4.651 10.488 13.707 1.00 89.56 320 ALA A N 1
ATOM 2442 C CA . ALA A 1 320 ? 5.147 9.283 14.362 1.00 89.56 320 ALA A CA 1
ATOM 2443 C C . ALA A 1 320 ? 4.500 9.035 15.737 1.00 89.56 320 ALA A C 1
ATOM 2445 O O . ALA A 1 320 ? 4.312 7.878 16.114 1.00 89.56 320 ALA A O 1
ATOM 2446 N N . ALA A 1 321 ? 4.148 10.092 16.475 1.00 91.62 321 ALA A N 1
ATOM 2447 C CA . ALA A 1 321 ? 3.549 9.970 17.799 1.00 91.62 321 ALA A CA 1
ATOM 2448 C C . ALA A 1 321 ? 2.096 9.488 17.696 1.00 91.62 321 ALA A C 1
ATOM 2450 O O . ALA A 1 321 ? 1.719 8.542 18.390 1.00 91.62 321 ALA A O 1
ATOM 2451 N N . THR A 1 322 ? 1.310 10.062 16.783 1.00 92.25 322 THR A N 1
ATOM 2452 C CA . THR A 1 322 ? -0.068 9.632 16.527 1.00 92.25 322 THR A CA 1
ATOM 2453 C C . THR A 1 322 ? -0.115 8.195 16.014 1.00 92.25 322 THR A C 1
ATOM 2455 O O . THR A 1 322 ? -0.941 7.413 16.483 1.00 92.25 322 THR A O 1
ATOM 2458 N N . VAL A 1 323 ? 0.790 7.802 15.108 1.00 93.25 323 VAL A N 1
ATOM 2459 C CA . VAL A 1 323 ? 0.860 6.409 14.628 1.00 93.25 323 VAL A CA 1
ATOM 2460 C C . VAL A 1 323 ? 1.234 5.458 15.763 1.00 93.25 323 VAL A C 1
ATOM 2462 O O . VAL A 1 323 ? 0.588 4.424 15.916 1.00 93.25 323 VAL A O 1
ATOM 2465 N N . ALA A 1 324 ? 2.228 5.801 16.587 1.00 93.69 324 ALA A N 1
ATOM 2466 C CA . ALA A 1 324 ? 2.621 4.971 17.724 1.00 93.69 324 ALA A CA 1
ATOM 2467 C C . ALA A 1 324 ? 1.471 4.794 18.730 1.00 93.69 324 ALA A C 1
ATOM 2469 O O . ALA A 1 324 ? 1.212 3.673 19.171 1.00 93.69 324 ALA A O 1
ATOM 2470 N N . HIS A 1 325 ? 0.747 5.874 19.038 1.00 94.25 325 HIS A N 1
ATOM 2471 C CA . HIS A 1 325 ? -0.436 5.829 19.896 1.00 94.25 325 HIS A CA 1
ATOM 2472 C C . HIS A 1 325 ? -1.530 4.931 19.301 1.00 94.25 325 HIS A C 1
ATOM 2474 O O . HIS A 1 325 ? -2.014 4.017 19.969 1.00 94.25 325 HIS A O 1
ATOM 2480 N N . ALA A 1 326 ? -1.853 5.120 18.018 1.00 94.50 326 ALA A N 1
ATOM 2481 C CA . ALA A 1 326 ? -2.862 4.322 17.332 1.00 94.50 326 ALA A CA 1
ATOM 2482 C C . ALA A 1 326 ? -2.505 2.830 17.286 1.00 94.50 326 ALA A C 1
ATOM 2484 O O . ALA A 1 326 ? -3.359 1.983 17.548 1.00 94.50 326 ALA A O 1
ATOM 2485 N N . MET A 1 327 ? -1.244 2.489 17.004 1.00 95.75 327 MET A N 1
ATOM 2486 C CA . MET A 1 327 ? -0.792 1.094 17.025 1.00 95.75 327 MET A CA 1
ATOM 2487 C C . MET A 1 327 ? -0.843 0.499 18.435 1.00 95.75 327 MET A C 1
ATOM 2489 O O . MET A 1 327 ? -1.196 -0.670 18.575 1.00 95.75 327 MET A O 1
ATOM 2493 N N . GLY A 1 328 ? -0.553 1.289 19.474 1.00 94.81 328 GLY A N 1
ATOM 2494 C CA . GLY A 1 328 ? -0.701 0.871 20.869 1.00 94.81 328 GLY A CA 1
ATOM 2495 C C . GLY A 1 328 ? -2.141 0.485 21.222 1.00 94.81 328 GLY A C 1
ATOM 2496 O O . GLY A 1 328 ? -2.371 -0.578 21.800 1.00 94.81 328 GLY A O 1
ATOM 2497 N N . GLU A 1 329 ? -3.125 1.289 20.814 1.00 94.00 329 GLU A N 1
ATOM 2498 C CA . GLU A 1 329 ? -4.543 0.978 21.044 1.00 94.00 329 GLU A CA 1
ATOM 2499 C C . GLU A 1 329 ? -5.054 -0.197 20.206 1.00 94.00 329 GLU A C 1
ATOM 2501 O O . GLU A 1 329 ? -5.858 -1.009 20.681 1.00 94.00 329 GLU A O 1
ATOM 2506 N N . VAL A 1 330 ? -4.600 -0.305 18.954 1.00 94.69 330 VAL A N 1
ATOM 2507 C CA . VAL A 1 330 ? -4.909 -1.464 18.108 1.00 94.69 330 VAL A CA 1
ATOM 2508 C C . VAL A 1 330 ? -4.357 -2.734 18.748 1.00 94.69 330 VAL A C 1
ATOM 2510 O O . VAL A 1 330 ? -5.076 -3.727 18.838 1.00 94.69 330 VAL A O 1
ATOM 2513 N N . TRP A 1 331 ? -3.116 -2.694 19.235 1.00 93.75 331 TRP A N 1
ATOM 2514 C CA . TRP A 1 331 ? -2.474 -3.825 19.897 1.00 93.75 331 TRP A CA 1
ATOM 2515 C C . TRP A 1 331 ? -3.217 -4.272 21.152 1.00 93.75 331 TRP A C 1
ATOM 2517 O O . TRP A 1 331 ? -3.481 -5.464 21.325 1.00 93.75 331 TRP A O 1
ATOM 2527 N N . ALA A 1 332 ? -3.598 -3.315 22.001 1.00 91.00 332 ALA A N 1
ATOM 2528 C CA . ALA A 1 332 ? -4.356 -3.590 23.214 1.00 91.00 332 ALA A CA 1
ATOM 2529 C C . ALA A 1 332 ? -5.721 -4.231 22.910 1.00 91.00 332 ALA A C 1
ATOM 2531 O O . ALA A 1 332 ? -6.150 -5.117 23.639 1.00 91.00 332 ALA A O 1
ATOM 2532 N N . GLY A 1 333 ? -6.384 -3.822 21.822 1.00 82.94 333 GLY A N 1
ATOM 2533 C CA . GLY A 1 333 ? -7.667 -4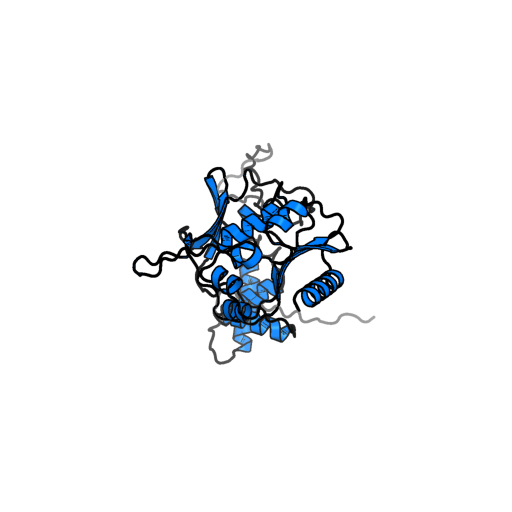.398 21.403 1.00 82.94 333 GLY A CA 1
ATOM 2534 C C . GLY A 1 333 ? -7.570 -5.712 20.619 1.00 82.94 333 GLY A C 1
ATOM 2535 O O . GLY A 1 333 ? -8.603 -6.324 20.357 1.00 82.94 333 GLY A O 1
ATOM 2536 N N . ALA A 1 334 ? -6.368 -6.117 20.205 1.00 77.88 334 ALA A N 1
ATOM 2537 C CA . ALA A 1 334 ? -6.110 -7.361 19.477 1.00 77.88 334 ALA A CA 1
ATOM 2538 C C . ALA A 1 334 ? -5.509 -8.470 20.364 1.00 77.88 334 ALA A C 1
ATOM 2540 O O . ALA A 1 334 ? -5.270 -9.574 19.867 1.00 77.88 334 ALA A O 1
ATOM 2541 N N . SER A 1 335 ? -5.221 -8.155 21.634 1.00 62.78 335 SER A N 1
ATOM 2542 C CA . SER A 1 335 ? -4.680 -9.074 22.646 1.00 62.78 335 SER A CA 1
ATOM 2543 C C . SER A 1 335 ? -5.774 -9.789 23.433 1.00 62.78 335 SER A C 1
ATOM 2545 O O . SER A 1 335 ? -6.890 -9.236 23.540 1.00 62.78 335 SER A O 1
#

pLDDT: mean 76.82, std 23.8, range [28.25, 98.56]

Sequence (335 aa):
MPGKNGETLLKEKVNYGEGYPLTGKKPLEDFLFTLKVSYSSVLTRTSIFATAGNIGNYFLAAAQGFFRSLPSAIFLFSSITNSQANILPVIVTNHTVTIAAELEDGEHLVGQCEISHPMVSPEPAIPQPSDDDAPAPDGIGEYVSPKQNVMFESIGKDKYEPLPSRISRLYYINGYGMEIHPSPNPDFLANIASRDILVYSCGSLWTSIIPCLAMKGVALSIAKSPSIRAKVLLLNGENDRETEGYTAADYIRAIVQTLNNNNHSTPVYGLGGANTTYPTSAFITDLVYLKGTKVPVDVKQITLMGVRCREFDGGSRFDAATVAHAMGEVWAGAS

InterPro domains:
  IPR002882 2-phospho-L-lactate transferase CofD [PF01933] (54-266)
  IPR038136 CofD-like domain superfamily [G3DSA:3.40.50.10680] (38-333)
  IPR038136 CofD-like domain superfamily [SSF142338] (51-325)